Protein AF-A0A914GU61-F1 (afdb_monomer_lite)

Secondary structure (DSSP, 8-state):
------S-----S------TT-----SS--PPS--GGGSEEEEEE-SSEEEE-SEEEEE-SSEEEE-SSEEEE-SSEEEE-SSEEEE-SSEEEE-SSEEEE-SSEEEE-SSEEEE-SSEEEE-SSEEEE-SSEEEE-SSEEEE-SSEEEE-SSEEEE-SSEEEE-SSEEEE-SSEEEE-SSEEEE-SSEEEEESSEEEE-SSEEEEETTPPPEEE-TTS------SS----TTTTS--------

pLDDT: mean 74.06, std 25.4, range [25.2, 98.31]

InterPro domains:
  IPR011049 Serralysin-like metalloprotease, C-terminal [G3DSA:2.150.10.10] (93-228)
  IPR011049 Serralysin-like metalloprotease, C-terminal [SSF101967] (17-122)
  IPR011049 Serralysin-like metalloprotease, C-terminal [SSF101967] (116-210)

Sequence (244 aa):
MDGLLRGWMDCRGDGWIACGDGWIACGDGWIPAGMEDLLRGGWIACGDGWIACGDGWIACGDGWIACGDGWIACGDGWIACGDGWIACGDGWIACGDGWIACGDGWIACGDGWIACGDGWIACGDGWIACGDGWIACGDGWIACGDGWIACGDGWIACGDGWIACGDGWIACGDGWIACGDGWIACGDGWIACGDGWIACGDGWIGANGAAMVEIDSNRRHFIGSSADFLCPLAHFLAFHWRKR

Organism: Globodera rostochiensis (NCBI:txid31243)

Radius of gyration: 25.9 Å; chains: 1; bounding box: 77×28×78 Å

Structure (mmCIF, N/CA/C/O backbone):
data_AF-A0A914GU61-F1
#
_entry.id   AF-A0A914GU61-F1
#
loop_
_atom_site.group_PDB
_atom_site.id
_atom_site.type_symbol
_atom_site.label_atom_id
_atom_site.label_alt_id
_atom_site.label_comp_id
_atom_site.label_asym_id
_atom_site.label_entity_id
_atom_site.label_seq_id
_atom_site.pdbx_PDB_ins_code
_atom_site.Cartn_x
_atom_site.Cartn_y
_atom_site.Cartn_z
_atom_site.occupancy
_atom_site.B_iso_or_equiv
_atom_site.auth_seq_id
_atom_site.auth_comp_id
_atom_site.auth_asym_id
_atom_site.auth_atom_id
_atom_site.pdbx_PDB_model_num
ATOM 1 N N . MET A 1 1 ? 28.058 17.414 -40.943 1.00 34.62 1 MET A N 1
ATOM 2 C CA . MET A 1 1 ? 27.527 16.157 -41.512 1.00 34.62 1 MET A CA 1
ATOM 3 C C . MET A 1 1 ? 26.682 15.580 -40.411 1.00 34.62 1 MET A C 1
ATOM 5 O O . MET A 1 1 ? 27.220 14.950 -39.511 1.00 34.62 1 MET A O 1
ATOM 9 N N . ASP A 1 2 ? 25.400 15.917 -40.429 1.00 34.56 2 ASP A N 1
ATOM 10 C CA . ASP A 1 2 ? 24.511 15.610 -39.317 1.00 34.56 2 ASP A CA 1
ATOM 11 C C . ASP A 1 2 ? 24.069 14.159 -39.462 1.00 34.56 2 ASP A C 1
ATOM 13 O O . ASP A 1 2 ? 23.366 13.794 -40.403 1.00 34.56 2 ASP A O 1
ATOM 17 N N . GLY A 1 3 ? 24.582 13.324 -38.564 1.00 29.03 3 GLY A N 1
ATOM 18 C CA . GLY A 1 3 ? 24.379 11.882 -38.537 1.00 29.03 3 GLY A CA 1
ATOM 19 C C . GLY A 1 3 ? 23.804 11.447 -37.198 1.00 29.03 3 GLY A C 1
ATOM 20 O O . GLY A 1 3 ? 24.376 10.580 -36.547 1.00 29.03 3 GLY A O 1
ATOM 21 N N . LEU A 1 4 ? 22.704 12.077 -36.773 1.00 31.89 4 LEU A N 1
ATOM 22 C CA . LEU A 1 4 ? 21.920 11.623 -35.624 1.00 31.89 4 LEU A CA 1
ATOM 23 C C . LEU A 1 4 ? 21.423 10.197 -35.898 1.00 31.89 4 LEU A C 1
ATOM 25 O O . LEU A 1 4 ? 20.469 9.993 -36.653 1.00 31.89 4 LEU A O 1
ATOM 29 N N . LEU A 1 5 ? 22.088 9.215 -35.286 1.00 32.78 5 LEU A N 1
ATOM 30 C CA . LEU A 1 5 ? 21.678 7.814 -35.278 1.00 32.78 5 LEU A CA 1
ATOM 31 C C . LEU A 1 5 ? 20.395 7.665 -34.453 1.00 32.78 5 LEU A C 1
ATOM 33 O O . LEU A 1 5 ? 20.417 7.285 -33.289 1.00 32.78 5 LEU A O 1
ATOM 37 N N . ARG A 1 6 ? 19.254 7.956 -35.080 1.00 30.73 6 ARG A N 1
ATOM 38 C CA . ARG A 1 6 ? 17.930 7.609 -34.557 1.00 30.73 6 ARG A CA 1
ATOM 39 C C . ARG A 1 6 ? 17.689 6.115 -34.773 1.00 30.73 6 ARG A C 1
ATOM 41 O O . ARG A 1 6 ? 17.111 5.721 -35.784 1.00 30.73 6 ARG A O 1
ATOM 48 N N . GLY A 1 7 ? 18.164 5.290 -33.845 1.00 29.25 7 GLY A N 1
ATOM 49 C CA . GLY A 1 7 ? 17.986 3.841 -33.886 1.00 29.25 7 GLY A CA 1
ATOM 50 C C . GLY A 1 7 ? 18.291 3.177 -32.547 1.00 29.25 7 GLY A C 1
ATOM 51 O O . GLY A 1 7 ? 19.243 3.550 -31.871 1.00 29.25 7 GLY A O 1
ATOM 52 N N . TRP A 1 8 ? 17.475 2.185 -32.193 1.00 32.66 8 TRP A N 1
ATOM 53 C CA . TRP A 1 8 ? 17.674 1.313 -31.035 1.00 32.66 8 TRP A CA 1
ATOM 54 C C . TRP A 1 8 ? 18.987 0.527 -31.177 1.00 32.66 8 TRP A C 1
ATOM 56 O O . TRP A 1 8 ? 19.284 0.029 -32.266 1.00 32.66 8 TRP A O 1
ATOM 66 N N . MET A 1 9 ? 19.757 0.401 -30.094 1.00 40.62 9 MET A N 1
ATOM 67 C CA . MET A 1 9 ? 21.058 -0.279 -30.086 1.00 40.62 9 MET A CA 1
ATOM 68 C C . MET A 1 9 ? 20.984 -1.525 -29.186 1.00 40.62 9 MET A C 1
ATOM 70 O O . MET A 1 9 ? 20.765 -1.405 -27.985 1.00 40.62 9 MET A O 1
ATOM 74 N N . ASP A 1 10 ? 21.109 -2.719 -29.780 1.00 37.28 10 ASP A N 1
ATOM 75 C CA . ASP A 1 10 ? 21.145 -4.014 -29.068 1.00 37.28 10 ASP A CA 1
ATOM 76 C C . ASP A 1 10 ? 22.574 -4.282 -28.553 1.00 37.28 10 ASP A C 1
ATOM 78 O O . ASP A 1 10 ? 23.560 -3.977 -29.230 1.00 37.28 10 ASP A O 1
ATOM 82 N N . CYS A 1 11 ? 22.682 -4.832 -27.348 1.00 42.75 11 CYS A N 1
ATOM 83 C CA . CYS A 1 11 ? 23.888 -4.847 -26.521 1.00 42.75 11 CYS A CA 1
ATOM 84 C C . CYS A 1 11 ? 24.368 -6.300 -26.314 1.00 42.75 11 CYS A C 1
ATOM 86 O O . CYS A 1 11 ? 23.835 -6.980 -25.441 1.00 42.75 11 CYS A O 1
ATOM 88 N N . ARG A 1 12 ? 25.308 -6.806 -27.154 1.00 35.19 12 ARG A N 1
ATOM 89 C CA . ARG A 1 12 ? 25.747 -8.237 -27.162 1.00 35.19 12 ARG A CA 1
ATOM 90 C C . ARG A 1 12 ? 27.269 -8.605 -27.263 1.00 35.19 12 ARG A C 1
ATOM 92 O O . ARG A 1 12 ? 27.603 -9.577 -27.943 1.00 35.19 12 ARG A O 1
ATOM 99 N N . GLY A 1 13 ? 28.192 -7.886 -26.610 1.00 32.69 13 GLY A N 1
ATOM 100 C CA . GLY A 1 13 ? 29.402 -8.453 -25.966 1.00 32.69 13 GLY A CA 1
ATOM 101 C C . GLY A 1 13 ? 30.008 -7.616 -24.796 1.00 32.69 13 GLY A C 1
ATOM 102 O O . GLY A 1 13 ? 30.106 -6.391 -24.907 1.00 32.69 13 GLY A O 1
ATOM 103 N N . ASP A 1 14 ? 30.476 -8.287 -23.728 1.00 30.94 14 ASP A N 1
ATOM 104 C CA . ASP A 1 14 ? 31.239 -7.786 -22.548 1.00 30.94 14 ASP A CA 1
ATOM 105 C C . ASP A 1 14 ? 32.247 -6.618 -22.771 1.00 30.94 14 ASP A C 1
ATOM 107 O O . ASP A 1 14 ? 33.045 -6.615 -23.715 1.00 30.94 14 ASP A O 1
ATOM 111 N N . GLY A 1 15 ? 32.334 -5.677 -21.811 1.00 31.92 15 GLY A N 1
ATOM 112 C CA . GLY A 1 15 ? 33.340 -4.593 -21.768 1.00 31.92 15 GLY A CA 1
ATOM 113 C C . GLY A 1 15 ? 33.164 -3.608 -20.591 1.00 31.92 15 GLY A C 1
ATOM 114 O O . GLY A 1 15 ? 32.356 -3.860 -19.706 1.00 31.92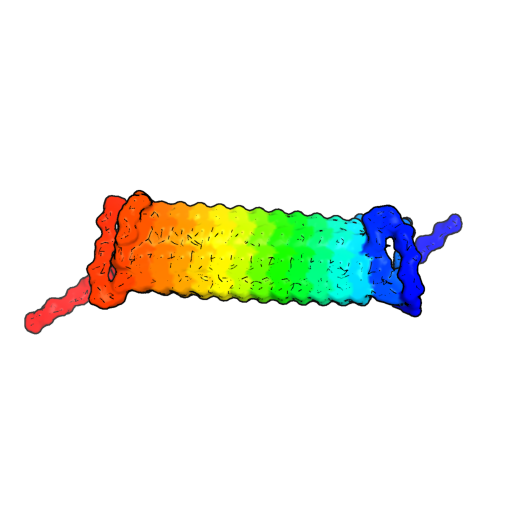 15 GLY A O 1
ATOM 115 N N . TRP A 1 16 ? 33.883 -2.471 -20.587 1.00 32.12 16 TRP A N 1
ATOM 116 C CA . TRP A 1 16 ? 33.677 -1.354 -19.634 1.00 32.12 16 TRP A CA 1
ATOM 117 C C . TRP A 1 16 ? 33.971 0.012 -20.290 1.00 32.12 16 TRP A C 1
ATOM 119 O O . TRP A 1 16 ? 35.050 0.186 -20.860 1.00 32.12 16 TRP A O 1
ATOM 129 N N . ILE A 1 17 ? 33.069 1.001 -20.173 1.00 34.84 17 ILE A N 1
ATOM 130 C CA . ILE A 1 17 ? 33.275 2.391 -20.644 1.00 34.84 17 ILE A CA 1
ATOM 131 C C . ILE A 1 17 ? 32.828 3.404 -19.579 1.00 34.84 17 ILE A C 1
ATOM 133 O O . ILE A 1 17 ? 31.647 3.496 -19.260 1.00 34.84 17 ILE A O 1
ATOM 137 N N . ALA A 1 18 ? 33.777 4.205 -19.083 1.00 29.86 18 ALA A N 1
ATOM 138 C CA . ALA A 1 18 ? 33.519 5.302 -18.151 1.00 29.86 18 ALA A CA 1
ATOM 139 C C . ALA A 1 18 ? 32.907 6.519 -18.857 1.00 29.86 18 ALA A C 1
ATOM 141 O O . ALA A 1 18 ? 33.494 7.040 -19.807 1.00 29.86 18 ALA A O 1
ATOM 142 N N . CYS A 1 19 ? 31.799 7.030 -18.322 1.00 34.62 19 CYS A N 1
ATOM 143 C CA . CYS A 1 19 ? 31.289 8.373 -18.592 1.00 34.62 19 CYS A CA 1
ATOM 144 C C . CYS A 1 19 ? 31.111 9.102 -17.250 1.00 34.62 19 CYS A C 1
ATOM 146 O O . CYS A 1 19 ? 30.609 8.519 -16.291 1.00 34.62 19 CYS A O 1
ATOM 148 N N . GLY A 1 20 ? 31.557 10.356 -17.152 1.00 30.00 20 GLY A N 1
ATOM 149 C CA . GLY A 1 20 ? 31.295 11.174 -15.962 1.00 30.00 20 GLY A CA 1
ATOM 150 C C . GLY A 1 20 ? 29.818 11.596 -15.938 1.00 30.00 20 GLY A C 1
ATOM 151 O O . GLY A 1 20 ? 29.334 12.067 -16.964 1.00 30.00 20 GLY A O 1
ATOM 152 N N . ASP A 1 21 ? 29.042 11.440 -14.865 1.00 32.00 21 ASP A N 1
ATOM 153 C CA . ASP A 1 21 ? 29.327 10.777 -13.580 1.00 32.00 21 ASP A CA 1
ATOM 154 C C . ASP A 1 21 ? 28.339 9.615 -13.356 1.00 32.00 21 ASP A C 1
ATOM 156 O O . ASP A 1 21 ? 27.566 9.598 -12.403 1.00 32.00 21 ASP A O 1
ATOM 160 N N . GLY A 1 22 ? 28.341 8.638 -14.269 1.00 38.75 22 GLY A N 1
ATOM 161 C CA . GLY A 1 22 ? 27.419 7.504 -14.222 1.00 38.75 22 GLY A CA 1
ATOM 162 C C . GLY A 1 22 ? 27.733 6.426 -15.259 1.00 38.75 22 GLY A C 1
ATOM 163 O O . GLY A 1 22 ? 28.159 6.719 -16.377 1.00 38.75 22 GLY A O 1
ATOM 164 N N . TRP A 1 23 ? 27.515 5.166 -14.884 1.00 36.97 23 TRP A N 1
ATOM 165 C CA . TRP A 1 23 ? 27.716 4.006 -15.752 1.00 36.97 23 TRP A CA 1
ATOM 166 C C . TRP A 1 23 ? 26.363 3.412 -16.135 1.00 36.97 23 TRP A C 1
ATOM 168 O O . TRP A 1 23 ? 25.473 3.310 -15.295 1.00 36.97 23 TRP A O 1
ATOM 178 N N . ILE A 1 24 ? 26.238 2.987 -17.391 1.00 42.19 24 ILE A N 1
ATOM 179 C CA . ILE A 1 24 ? 25.123 2.170 -17.865 1.00 42.19 24 ILE A CA 1
ATOM 180 C C . ILE A 1 24 ? 25.703 0.799 -18.225 1.00 42.19 24 ILE A C 1
ATOM 182 O O . ILE A 1 24 ? 26.460 0.682 -19.188 1.00 42.19 24 ILE A O 1
ATOM 186 N N . ALA A 1 25 ? 25.384 -0.221 -17.433 1.00 36.53 25 ALA A N 1
ATOM 187 C CA . ALA A 1 25 ? 25.685 -1.616 -17.714 1.00 36.53 25 ALA A CA 1
ATOM 188 C C . ALA A 1 25 ? 24.411 -2.291 -18.238 1.00 36.53 25 ALA A C 1
ATOM 190 O O . ALA A 1 25 ? 23.494 -2.565 -17.470 1.00 36.53 25 ALA A O 1
ATOM 191 N N . CYS A 1 26 ? 24.361 -2.542 -19.549 1.00 36.47 26 CYS A N 1
ATOM 192 C CA . CYS A 1 26 ? 23.241 -3.196 -20.228 1.00 36.47 26 CYS A CA 1
ATOM 193 C C . CYS A 1 26 ? 23.616 -4.630 -20.616 1.00 36.47 26 CYS A C 1
ATOM 195 O O . CYS A 1 26 ? 23.733 -4.929 -21.806 1.00 36.47 26 CYS A O 1
ATOM 197 N N . GLY A 1 27 ? 23.852 -5.498 -19.625 1.00 42.88 27 GLY A N 1
ATOM 198 C CA . GLY A 1 27 ? 24.432 -6.820 -19.859 1.00 42.88 27 GLY A CA 1
ATOM 199 C C . GLY A 1 27 ? 25.669 -6.727 -20.757 1.00 42.88 27 GLY A C 1
ATOM 200 O O . GLY A 1 27 ? 26.549 -5.891 -20.561 1.00 42.88 27 GLY A O 1
ATOM 201 N N . ASP A 1 28 ? 25.690 -7.534 -21.801 1.00 29.27 28 ASP A N 1
ATOM 202 C CA . ASP A 1 28 ? 26.702 -7.522 -22.844 1.00 29.27 28 ASP A CA 1
ATOM 203 C C . ASP A 1 28 ? 26.754 -6.208 -23.699 1.00 29.27 28 ASP A C 1
ATOM 205 O O . ASP A 1 28 ? 26.967 -6.296 -24.901 1.00 29.27 28 ASP A O 1
ATOM 209 N N . GLY A 1 29 ? 26.583 -4.957 -23.233 1.00 34.66 29 GLY A N 1
ATOM 210 C CA . GLY A 1 29 ? 26.888 -3.842 -24.164 1.00 34.66 29 GLY A CA 1
ATOM 211 C C . GLY A 1 29 ? 26.562 -2.380 -23.875 1.00 34.66 29 GLY A C 1
ATOM 212 O O . GLY A 1 29 ? 26.383 -1.944 -22.742 1.00 34.66 29 GLY A O 1
ATOM 213 N N . TRP A 1 30 ? 26.585 -1.614 -24.982 1.00 40.91 30 TRP A N 1
ATOM 214 C CA . TRP A 1 30 ? 26.913 -0.184 -25.005 1.00 40.91 30 TRP A CA 1
ATOM 215 C C . TRP A 1 30 ? 25.913 0.651 -25.808 1.00 40.91 30 TRP A C 1
ATOM 217 O O . TRP A 1 30 ? 25.878 0.584 -27.038 1.00 40.91 30 TRP A O 1
ATOM 227 N N . ILE A 1 31 ? 25.198 1.538 -25.116 1.00 43.88 31 ILE A N 1
ATOM 228 C CA . ILE A 1 31 ? 24.573 2.723 -25.712 1.00 43.88 31 ILE A CA 1
ATOM 229 C C . ILE A 1 31 ? 25.532 3.907 -25.480 1.00 43.88 31 ILE A C 1
ATOM 231 O O . ILE A 1 31 ? 25.997 4.092 -24.354 1.00 43.88 31 ILE A O 1
ATOM 235 N N . PRO A 1 32 ? 25.882 4.711 -26.502 1.00 35.47 32 PRO A N 1
ATOM 236 C CA . PRO A 1 32 ? 26.819 5.818 -26.332 1.00 35.47 32 PRO A CA 1
ATOM 237 C C . PRO A 1 32 ? 26.202 6.984 -25.547 1.00 35.47 32 PRO A C 1
ATOM 239 O O . PRO A 1 32 ? 25.167 7.530 -25.933 1.00 35.47 32 PRO A O 1
ATOM 242 N N . ALA A 1 33 ? 26.891 7.432 -24.495 1.00 34.72 33 ALA A N 1
ATOM 243 C CA . ALA A 1 33 ? 26.588 8.698 -23.833 1.00 34.72 33 ALA A CA 1
ATOM 244 C C . ALA A 1 33 ? 26.847 9.890 -24.776 1.00 34.72 33 ALA A C 1
ATOM 246 O O . ALA A 1 33 ? 27.799 9.880 -25.561 1.00 34.72 33 ALA A O 1
ATOM 247 N N . GLY A 1 34 ? 26.016 10.934 -24.677 1.00 33.50 34 GLY A N 1
ATOM 248 C CA . GLY A 1 34 ? 26.150 12.165 -25.471 1.00 33.50 34 GLY A CA 1
ATOM 249 C C . GLY A 1 34 ? 24.970 12.504 -26.389 1.00 33.50 34 GLY A C 1
ATOM 250 O O . GLY A 1 34 ? 25.063 13.464 -27.148 1.00 33.50 34 GLY A O 1
ATOM 251 N N . MET A 1 35 ? 23.857 11.765 -26.327 1.00 42.44 35 MET A N 1
ATOM 252 C CA . MET A 1 35 ? 22.582 12.243 -26.874 1.00 42.44 35 MET A CA 1
ATOM 253 C C . MET A 1 35 ? 21.839 13.043 -25.801 1.00 42.44 35 MET A C 1
ATOM 255 O O . MET A 1 35 ? 21.324 12.469 -24.846 1.00 42.44 35 MET A O 1
ATOM 259 N N . GLU A 1 36 ? 21.758 14.364 -25.982 1.00 36.84 36 GLU A N 1
ATOM 260 C CA . GLU A 1 36 ? 20.979 15.269 -25.116 1.00 36.84 36 GLU A CA 1
ATOM 261 C C . GLU A 1 36 ? 19.490 14.860 -25.041 1.00 36.84 36 GLU A C 1
ATOM 263 O O . GLU A 1 36 ? 18.833 15.094 -24.029 1.00 36.84 36 GLU A O 1
ATOM 268 N N . ASP A 1 37 ? 18.993 14.152 -26.065 1.00 37.31 37 ASP A N 1
ATOM 269 C CA . ASP A 1 37 ? 17.651 13.556 -26.135 1.00 37.31 37 ASP A CA 1
ATOM 270 C C . ASP A 1 37 ? 17.405 12.415 -25.115 1.00 37.31 37 ASP A C 1
ATOM 272 O O . ASP A 1 37 ? 16.250 12.094 -24.844 1.00 37.31 37 ASP A O 1
ATOM 276 N N . LEU A 1 38 ? 18.444 11.789 -24.534 1.00 41.38 38 LEU A N 1
ATOM 277 C CA . LEU A 1 38 ? 18.278 10.738 -23.509 1.00 41.38 38 LEU A CA 1
ATOM 278 C C . LEU A 1 38 ? 18.202 11.298 -22.076 1.00 41.38 38 LEU A C 1
ATOM 280 O O . LEU A 1 38 ? 17.878 10.565 -21.148 1.00 41.38 38 LEU A O 1
ATOM 284 N N . LEU A 1 39 ? 18.512 12.585 -21.889 1.00 41.12 39 LEU A N 1
ATOM 285 C CA . LEU A 1 39 ? 18.530 13.248 -20.579 1.00 41.12 39 LEU A CA 1
ATOM 286 C C . LEU A 1 39 ? 17.168 13.845 -20.184 1.00 41.12 39 LEU A C 1
ATOM 288 O O . LEU A 1 39 ? 17.069 14.446 -19.117 1.00 41.12 39 LEU A O 1
ATOM 292 N N . ARG A 1 40 ? 16.142 13.722 -21.041 1.00 42.62 40 ARG A N 1
ATOM 293 C CA . ARG A 1 40 ? 14.780 14.238 -20.816 1.00 42.62 40 ARG A CA 1
ATOM 294 C C . ARG A 1 40 ? 13.703 13.348 -21.445 1.00 42.62 40 ARG A C 1
ATOM 296 O O . ARG A 1 40 ? 13.295 13.570 -22.583 1.00 42.62 40 ARG A O 1
ATOM 303 N N . GLY A 1 41 ? 13.194 12.382 -20.684 1.00 47.31 41 GLY A N 1
ATOM 304 C CA . GLY A 1 41 ? 12.006 11.597 -21.039 1.00 47.31 41 GLY A CA 1
ATOM 305 C C . GLY A 1 41 ? 12.243 10.486 -22.069 1.00 47.31 41 GLY A C 1
ATOM 306 O O . GLY A 1 41 ? 11.311 10.103 -22.778 1.00 47.31 41 GLY A O 1
ATOM 307 N N . GLY A 1 42 ? 13.478 9.985 -22.181 1.00 55.41 42 GLY A N 1
ATOM 308 C CA . GLY A 1 42 ? 13.824 8.861 -23.058 1.00 55.41 42 GLY A CA 1
ATOM 309 C C . GLY A 1 42 ? 13.321 7.509 -22.533 1.00 55.41 42 GLY A C 1
ATOM 310 O O . GLY A 1 42 ? 12.957 7.393 -21.367 1.00 55.41 42 GLY A O 1
ATOM 311 N N . TRP A 1 43 ? 13.326 6.479 -23.387 1.00 52.25 43 TRP A N 1
ATOM 312 C CA . TRP A 1 43 ? 13.069 5.087 -22.987 1.00 52.25 43 TRP A CA 1
ATOM 313 C C . TRP A 1 43 ? 14.388 4.311 -22.941 1.00 52.25 43 TRP A C 1
ATOM 315 O O . TRP A 1 43 ? 15.097 4.236 -23.946 1.00 52.25 43 TRP A O 1
ATOM 325 N N . ILE A 1 44 ? 14.694 3.717 -21.792 1.00 65.19 44 ILE A N 1
ATOM 326 C CA . ILE A 1 44 ? 15.850 2.859 -21.536 1.00 65.19 44 ILE A CA 1
ATOM 327 C C . ILE A 1 44 ? 15.320 1.447 -21.302 1.00 65.19 44 ILE A C 1
ATOM 329 O O . ILE A 1 44 ? 14.476 1.239 -20.435 1.00 65.19 44 ILE A O 1
ATOM 333 N N . ALA A 1 45 ? 15.807 0.481 -22.079 1.00 62.38 45 ALA A N 1
ATOM 334 C CA . ALA A 1 45 ? 15.489 -0.930 -21.904 1.00 62.38 45 ALA A CA 1
ATOM 335 C C . ALA A 1 45 ? 16.785 -1.745 -21.844 1.00 62.38 45 ALA A C 1
ATOM 337 O O . ALA A 1 45 ? 17.600 -1.655 -22.766 1.00 62.38 45 ALA A O 1
ATOM 338 N N . CYS A 1 46 ? 16.983 -2.533 -20.789 1.00 60.88 46 CYS A N 1
ATOM 339 C CA . CYS A 1 46 ? 18.162 -3.385 -20.632 1.00 60.88 46 CYS A CA 1
ATOM 340 C C . CYS A 1 46 ? 17.842 -4.710 -19.921 1.00 60.88 46 CYS A C 1
ATOM 342 O O . CYS A 1 46 ? 16.703 -4.962 -19.537 1.00 60.88 46 CYS A O 1
ATOM 344 N N . GLY A 1 47 ? 18.843 -5.587 -19.804 1.00 62.62 47 GLY A N 1
ATOM 345 C CA . GLY A 1 47 ? 18.780 -6.741 -18.905 1.00 62.62 47 GLY A CA 1
ATOM 346 C C . GLY A 1 47 ? 19.116 -6.320 -17.476 1.00 62.62 47 GLY A C 1
ATOM 347 O O . GLY A 1 47 ? 18.738 -5.228 -17.048 1.00 62.62 47 GLY A O 1
ATOM 348 N N . ASP A 1 48 ? 19.872 -7.158 -16.780 1.00 71.50 48 ASP A N 1
ATOM 349 C CA . ASP A 1 48 ? 20.370 -6.856 -15.438 1.00 71.50 48 ASP A CA 1
ATOM 350 C C . ASP A 1 48 ? 21.547 -5.865 -15.498 1.00 71.50 48 ASP A C 1
ATOM 352 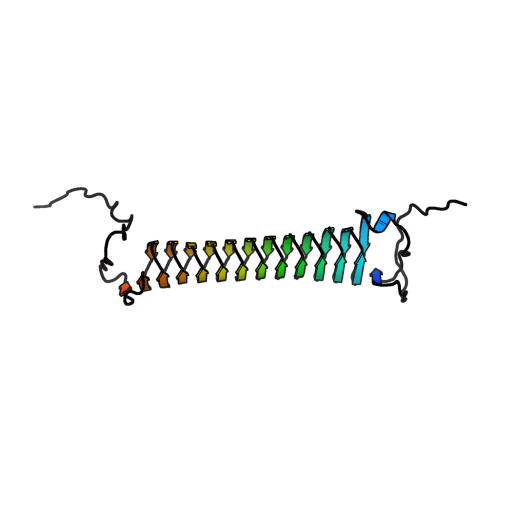O O . ASP A 1 48 ? 22.334 -5.881 -16.457 1.00 71.50 48 ASP A O 1
ATOM 356 N N . GLY A 1 49 ? 21.713 -5.023 -14.471 1.00 66.94 49 GLY A N 1
ATOM 357 C CA . GLY A 1 49 ? 22.888 -4.153 -14.376 1.00 66.94 49 GLY A CA 1
ATOM 358 C C . GLY A 1 49 ? 22.750 -2.882 -13.540 1.00 66.94 49 GLY A C 1
ATOM 359 O O . GLY A 1 49 ? 22.083 -2.839 -12.513 1.00 66.94 49 GLY A O 1
ATOM 360 N N . TRP A 1 50 ? 23.473 -1.847 -13.966 1.00 66.50 50 TRP A N 1
ATOM 361 C CA . TRP A 1 50 ? 23.535 -0.532 -13.323 1.00 66.50 50 TRP A CA 1
ATOM 362 C C . TRP A 1 50 ? 23.068 0.505 -14.339 1.00 66.50 50 TRP A C 1
ATOM 364 O O . TRP A 1 50 ? 23.555 0.501 -15.467 1.00 66.50 50 TRP A O 1
ATOM 374 N N . ILE A 1 51 ? 22.146 1.385 -13.969 1.00 71.69 51 ILE A N 1
ATOM 375 C CA . ILE A 1 51 ? 21.548 2.377 -14.862 1.00 71.69 51 ILE A CA 1
ATOM 376 C C . ILE A 1 51 ? 21.706 3.741 -14.208 1.00 71.69 51 ILE A C 1
ATOM 378 O O . ILE A 1 51 ? 21.130 3.986 -13.156 1.00 71.69 51 ILE A O 1
ATOM 382 N N . ALA A 1 52 ? 22.467 4.631 -14.839 1.00 71.75 52 ALA A N 1
ATOM 383 C CA . ALA A 1 52 ? 22.543 6.037 -14.463 1.00 71.75 52 ALA A CA 1
ATOM 384 C C . ALA A 1 52 ? 21.991 6.903 -15.604 1.00 71.75 52 ALA A C 1
ATOM 386 O O . ALA A 1 52 ? 22.534 6.873 -16.713 1.00 71.75 52 ALA A O 1
ATOM 387 N N . CYS A 1 53 ? 20.927 7.671 -15.362 1.00 67.81 53 CYS A N 1
ATOM 388 C CA . CYS A 1 53 ? 20.334 8.558 -16.369 1.00 67.81 53 CYS A CA 1
ATOM 389 C C . CYS A 1 53 ? 19.768 9.860 -15.775 1.00 67.81 53 CYS A C 1
ATOM 391 O O . CYS A 1 53 ? 19.818 10.085 -14.571 1.00 67.81 53 CYS A O 1
ATOM 393 N N . GLY A 1 54 ? 19.266 10.743 -16.645 1.00 70.25 54 GLY A N 1
ATOM 394 C CA . GLY A 1 54 ? 18.432 11.881 -16.243 1.00 70.25 54 GLY A CA 1
ATOM 395 C C . GLY A 1 54 ? 16.986 11.431 -16.042 1.00 70.25 54 GLY A C 1
ATOM 396 O O . GLY A 1 54 ? 16.748 10.371 -15.463 1.00 70.25 54 GLY A O 1
ATOM 397 N N . ASP A 1 55 ? 16.039 12.194 -16.579 1.00 77.62 55 ASP A N 1
ATOM 398 C CA . ASP A 1 55 ? 14.614 11.858 -16.490 1.00 77.62 55 ASP A CA 1
ATOM 399 C C . ASP A 1 55 ? 14.221 10.841 -17.575 1.00 77.62 55 ASP A C 1
ATOM 401 O O . ASP A 1 55 ? 14.642 10.984 -18.732 1.00 77.62 55 ASP A O 1
ATOM 405 N N . GLY A 1 56 ? 13.377 9.846 -17.277 1.00 72.31 56 GLY A N 1
ATOM 406 C CA . GLY A 1 56 ? 13.025 8.838 -18.286 1.00 72.31 56 GLY A CA 1
ATOM 407 C C . GLY A 1 56 ? 12.112 7.684 -17.872 1.00 72.31 56 GLY A C 1
ATOM 408 O O . GLY A 1 56 ? 11.640 7.577 -16.746 1.00 72.31 56 GLY A O 1
ATOM 409 N N . TRP A 1 57 ? 11.869 6.802 -18.839 1.00 75.31 57 TRP A N 1
ATOM 410 C CA . TRP A 1 57 ? 11.194 5.518 -18.674 1.00 75.31 57 TRP A CA 1
ATOM 411 C C . TRP A 1 57 ? 12.255 4.419 -18.699 1.00 75.31 57 TRP A C 1
ATOM 413 O O . TRP A 1 57 ? 12.973 4.288 -19.690 1.00 75.31 57 TRP A O 1
ATOM 423 N N . ILE A 1 58 ? 12.366 3.638 -17.633 1.00 77.94 58 ILE A N 1
ATOM 424 C CA . ILE A 1 58 ? 13.392 2.619 -17.427 1.00 77.94 58 ILE A CA 1
ATOM 425 C C . ILE A 1 58 ? 12.695 1.266 -17.313 1.00 77.94 58 ILE A C 1
ATOM 427 O O . ILE A 1 58 ? 11.814 1.093 -16.478 1.00 77.94 58 ILE A O 1
ATOM 431 N N . ALA A 1 59 ? 13.086 0.311 -18.151 1.00 78.31 59 ALA A N 1
ATOM 432 C CA . ALA A 1 59 ? 12.642 -1.075 -18.092 1.00 78.31 59 ALA A CA 1
ATOM 433 C C . ALA A 1 59 ? 13.868 -1.997 -18.031 1.00 78.31 59 ALA A C 1
ATOM 435 O O . ALA A 1 59 ? 14.633 -2.061 -18.995 1.00 78.31 59 ALA A O 1
ATOM 436 N N . CYS A 1 60 ? 14.083 -2.709 -16.929 1.00 72.44 60 CYS A N 1
ATOM 437 C CA . CYS A 1 60 ? 15.239 -3.596 -16.787 1.00 72.44 60 CYS A CA 1
ATOM 438 C C . CYS A 1 60 ? 14.901 -4.944 -16.145 1.00 72.44 60 CYS A C 1
ATOM 440 O O . CYS A 1 60 ? 13.765 -5.189 -15.741 1.00 72.44 60 CYS A O 1
ATOM 442 N N . GLY A 1 61 ? 15.898 -5.828 -16.098 1.00 73.81 61 GLY A N 1
ATOM 443 C CA . GLY A 1 61 ? 15.894 -6.975 -15.193 1.00 73.81 61 GLY A CA 1
ATOM 444 C C . GLY A 1 61 ? 16.254 -6.521 -13.780 1.00 73.81 61 GLY A C 1
ATOM 445 O O . GLY A 1 61 ? 15.740 -5.501 -13.311 1.00 73.81 61 GLY A O 1
ATOM 446 N N . ASP A 1 62 ? 17.166 -7.235 -13.132 1.00 82.50 62 ASP A N 1
ATOM 447 C CA . ASP A 1 62 ? 17.590 -6.920 -11.767 1.00 82.50 62 ASP A CA 1
ATOM 448 C C . ASP A 1 62 ? 18.703 -5.857 -11.769 1.00 82.50 62 ASP A C 1
ATOM 450 O O . ASP A 1 62 ? 19.625 -5.910 -12.592 1.00 82.50 62 ASP A O 1
ATOM 454 N N . GLY A 1 63 ? 18.684 -4.870 -10.867 1.00 76.31 63 GLY A N 1
ATOM 455 C CA . GLY A 1 63 ? 19.702 -3.822 -10.969 1.00 76.31 63 GLY A CA 1
ATOM 456 C C . GLY A 1 63 ? 19.726 -2.673 -9.974 1.00 76.31 63 GLY A C 1
ATOM 457 O O . GLY A 1 63 ? 18.927 -2.555 -9.054 1.00 76.31 63 GLY A O 1
ATOM 458 N N . TRP A 1 64 ? 20.706 -1.800 -10.191 1.00 80.38 64 TRP A N 1
ATOM 459 C CA . TRP A 1 64 ? 20.900 -0.550 -9.462 1.00 80.38 64 TRP A CA 1
ATOM 460 C C . TRP A 1 64 ? 20.555 0.615 -10.382 1.00 80.38 64 TRP A C 1
ATOM 462 O O . TRP A 1 64 ? 21.197 0.797 -11.415 1.00 80.38 64 TRP A O 1
ATOM 472 N N . ILE A 1 65 ? 19.554 1.404 -10.022 1.00 83.88 65 ILE A N 1
ATOM 473 C CA . ILE A 1 65 ? 18.968 2.442 -10.866 1.00 83.88 65 ILE A CA 1
ATOM 474 C C . ILE A 1 65 ? 19.150 3.781 -10.160 1.00 83.88 65 ILE A C 1
ATOM 476 O O . ILE A 1 65 ? 18.684 3.959 -9.043 1.00 83.88 65 ILE A O 1
ATOM 480 N N . ALA A 1 66 ? 19.833 4.717 -10.809 1.00 84.81 66 ALA A N 1
ATOM 481 C CA . ALA A 1 66 ? 20.001 6.093 -10.372 1.00 84.81 66 ALA A CA 1
ATOM 482 C C . ALA A 1 66 ? 19.483 7.024 -11.476 1.00 84.81 66 ALA A C 1
ATOM 484 O O . ALA A 1 66 ? 20.064 7.080 -12.563 1.00 84.81 66 ALA A O 1
ATOM 485 N N . CYS A 1 67 ? 18.396 7.748 -11.228 1.00 80.12 67 CYS A N 1
ATOM 486 C CA . CYS A 1 67 ? 17.818 8.658 -12.219 1.00 80.12 67 CYS A CA 1
ATOM 487 C C . CYS A 1 67 ? 17.384 10.004 -11.627 1.00 80.12 67 CYS A C 1
ATOM 489 O O . CYS A 1 67 ? 17.437 10.217 -10.416 1.00 80.12 67 CYS A O 1
ATOM 491 N N . GLY A 1 68 ? 16.984 10.925 -12.509 1.00 81.00 68 GLY A N 1
ATOM 492 C CA . GLY A 1 68 ? 16.169 12.082 -12.140 1.00 81.00 68 GLY A CA 1
ATOM 493 C C . GLY A 1 68 ? 14.733 11.629 -11.886 1.00 81.00 68 GLY A C 1
ATOM 494 O O . GLY A 1 68 ? 14.514 10.678 -11.133 1.00 81.00 68 GLY A O 1
ATOM 495 N N . ASP A 1 69 ? 13.772 12.244 -12.565 1.00 87.00 69 ASP A N 1
ATOM 496 C CA . ASP A 1 69 ? 12.362 11.858 -12.436 1.00 87.00 69 ASP A CA 1
ATOM 497 C C . ASP A 1 69 ? 12.009 10.747 -13.440 1.00 87.00 69 ASP A C 1
ATOM 499 O O . ASP A 1 69 ? 12.429 10.788 -14.603 1.00 87.00 69 ASP A O 1
ATOM 503 N N . GLY A 1 70 ? 11.226 9.736 -13.054 1.00 82.12 70 GLY A N 1
ATOM 504 C CA . GLY A 1 70 ? 11.031 8.609 -13.966 1.00 82.12 70 GLY A CA 1
ATOM 505 C C . GLY A 1 70 ? 9.938 7.594 -13.680 1.00 82.12 70 GLY A C 1
ATOM 506 O O . GLY A 1 70 ? 9.312 7.551 -12.628 1.00 82.12 70 GLY A O 1
ATOM 507 N N . TRP A 1 71 ? 9.730 6.749 -14.686 1.00 88.19 71 TRP A N 1
ATOM 508 C CA . TRP A 1 71 ? 8.875 5.567 -14.637 1.00 88.19 71 TRP A CA 1
ATOM 509 C C . TRP A 1 71 ? 9.770 4.341 -14.724 1.00 88.19 71 TRP A C 1
ATOM 511 O O . TRP A 1 71 ? 10.416 4.129 -15.746 1.00 88.19 71 TRP A O 1
ATOM 521 N N . ILE A 1 72 ? 9.834 3.555 -13.661 1.00 90.62 72 ILE A N 1
ATOM 522 C CA . ILE A 1 72 ? 10.823 2.505 -13.453 1.00 90.62 72 ILE A CA 1
ATOM 523 C C . ILE A 1 72 ? 10.083 1.177 -13.336 1.00 90.62 72 ILE A C 1
ATOM 525 O O . ILE A 1 72 ? 9.239 1.014 -12.463 1.00 90.62 72 ILE A O 1
ATOM 529 N N . ALA A 1 73 ? 10.393 0.237 -14.220 1.00 91.25 73 ALA A N 1
ATOM 530 C CA . ALA A 1 73 ? 9.913 -1.134 -14.186 1.00 91.25 73 ALA A CA 1
ATOM 531 C C . ALA A 1 73 ? 11.123 -2.076 -14.155 1.00 91.25 73 ALA A C 1
ATOM 533 O O . ALA A 1 73 ? 11.857 -2.155 -15.139 1.00 91.25 73 ALA A O 1
ATOM 534 N N . CYS A 1 74 ? 11.352 -2.780 -13.052 1.00 86.69 74 CYS A N 1
ATOM 535 C CA . CYS A 1 74 ? 12.475 -3.712 -12.929 1.00 86.69 74 CYS A CA 1
ATOM 536 C C . CYS A 1 74 ? 12.056 -5.069 -12.355 1.00 86.69 74 CYS A C 1
ATOM 538 O O . CYS A 1 74 ? 10.907 -5.260 -11.950 1.00 86.69 74 CYS A O 1
ATOM 540 N N . GLY A 1 75 ? 12.997 -6.014 -12.346 1.00 89.75 75 GLY A N 1
ATOM 541 C CA . GLY A 1 75 ? 12.959 -7.151 -11.430 1.00 89.75 75 GLY A CA 1
ATOM 542 C C . GLY A 1 75 ? 13.293 -6.673 -10.017 1.00 89.75 75 GLY A C 1
ATOM 543 O O . GLY A 1 75 ? 12.705 -5.698 -9.541 1.00 89.75 75 GLY A O 1
ATOM 544 N N . ASP A 1 76 ? 14.262 -7.300 -9.369 1.00 92.75 76 ASP A N 1
ATOM 545 C CA . ASP A 1 76 ? 14.713 -6.887 -8.039 1.00 92.75 76 ASP A CA 1
ATOM 546 C C . ASP A 1 76 ? 15.731 -5.740 -8.151 1.00 92.75 76 ASP A C 1
ATOM 548 O O . ASP A 1 76 ? 16.586 -5.736 -9.044 1.00 92.75 76 ASP A O 1
ATOM 552 N N . GLY A 1 77 ? 15.693 -4.738 -7.268 1.00 88.81 77 GLY A N 1
ATOM 553 C CA . GLY A 1 77 ? 16.572 -3.587 -7.467 1.00 88.81 77 GLY A CA 1
ATOM 554 C C . GLY A 1 77 ? 16.791 -2.604 -6.327 1.00 88.81 77 GLY A C 1
ATOM 555 O O . GLY A 1 77 ? 16.068 -2.539 -5.339 1.00 88.81 77 GLY A O 1
ATOM 556 N N . TRP A 1 78 ? 17.838 -1.804 -6.510 1.00 93.50 78 TRP A N 1
ATOM 557 C CA . TRP A 1 78 ? 18.206 -0.668 -5.670 1.00 93.50 78 TRP A CA 1
ATOM 558 C C . TRP A 1 78 ? 17.977 0.607 -6.470 1.00 93.50 78 TRP A C 1
ATOM 560 O O . TRP A 1 78 ? 18.689 0.869 -7.436 1.00 93.50 78 TRP A O 1
ATOM 570 N N . ILE A 1 79 ? 16.966 1.379 -6.101 1.00 94.38 79 ILE A N 1
ATOM 571 C CA . ILE A 1 79 ? 16.399 2.449 -6.914 1.00 94.38 79 ILE A CA 1
ATOM 572 C C . ILE A 1 79 ? 16.572 3.767 -6.169 1.00 94.38 79 ILE A C 1
ATOM 574 O O . ILE A 1 79 ? 16.070 3.927 -5.063 1.00 94.38 79 ILE A O 1
ATOM 578 N N . ALA A 1 80 ? 17.281 4.709 -6.777 1.00 94.56 80 ALA A N 1
ATOM 579 C CA . ALA A 1 80 ? 17.450 6.074 -6.312 1.00 94.56 80 ALA A CA 1
ATOM 580 C C . ALA A 1 80 ? 16.947 7.032 -7.400 1.00 94.56 80 ALA A C 1
ATOM 582 O O . ALA A 1 80 ? 17.525 7.087 -8.487 1.00 94.56 80 ALA A O 1
ATOM 583 N N . CYS A 1 81 ? 15.889 7.791 -7.133 1.00 90.94 81 CYS A N 1
ATOM 584 C CA . CYS A 1 81 ? 15.358 8.765 -8.088 1.00 90.94 81 CYS A CA 1
ATOM 585 C C . CYS A 1 81 ? 15.009 10.109 -7.437 1.00 90.94 81 CYS A C 1
ATOM 587 O O . CYS A 1 81 ? 15.042 10.255 -6.213 1.00 90.94 81 CYS A O 1
ATOM 589 N N . GLY A 1 82 ? 14.687 11.094 -8.277 1.00 92.00 82 GLY A N 1
ATOM 590 C CA . GLY A 1 82 ? 13.817 12.206 -7.901 1.00 92.00 82 GLY A CA 1
ATOM 591 C C . GLY A 1 82 ? 12.392 11.680 -7.738 1.00 92.00 82 GLY A C 1
ATOM 592 O O . GLY A 1 82 ? 12.165 10.757 -6.954 1.00 92.00 82 GLY A O 1
ATOM 593 N N . ASP A 1 83 ? 11.448 12.198 -8.512 1.00 94.56 83 ASP A N 1
ATOM 594 C CA . ASP A 1 83 ? 10.054 11.760 -8.426 1.00 94.56 83 ASP A CA 1
ATOM 595 C C . ASP A 1 83 ? 9.801 10.519 -9.303 1.00 94.56 83 ASP A C 1
ATOM 597 O O . ASP A 1 83 ? 10.235 10.442 -10.457 1.00 94.56 83 ASP A O 1
ATOM 601 N N . GLY A 1 84 ? 9.117 9.510 -8.758 1.00 92.19 84 GLY A N 1
ATOM 602 C CA . GLY A 1 84 ? 9.120 8.149 -9.299 1.00 92.19 84 GLY A CA 1
ATOM 603 C C . GLY A 1 84 ? 7.744 7.497 -9.442 1.00 92.19 84 GLY A C 1
ATOM 604 O O . GLY A 1 84 ? 6.918 7.536 -8.537 1.00 92.19 84 GLY A O 1
ATOM 605 N N . TRP A 1 85 ? 7.528 6.795 -10.553 1.00 96.62 85 TRP A N 1
ATOM 606 C CA . TRP A 1 85 ? 6.533 5.723 -10.668 1.00 96.62 85 TRP A CA 1
ATOM 607 C C . TRP A 1 85 ? 7.282 4.402 -10.777 1.00 96.62 85 TRP A C 1
ATOM 609 O O . TRP A 1 85 ? 7.866 4.111 -11.816 1.00 96.62 85 TRP A O 1
ATOM 619 N N . ILE A 1 86 ? 7.310 3.626 -9.704 1.00 97.00 86 ILE A N 1
ATOM 620 C CA . ILE A 1 86 ? 8.234 2.514 -9.502 1.00 97.00 86 ILE A CA 1
ATOM 621 C C . ILE A 1 86 ? 7.437 1.217 -9.389 1.00 97.00 86 ILE A C 1
ATOM 623 O O . ILE A 1 86 ? 6.562 1.094 -8.539 1.00 97.00 86 ILE A O 1
ATOM 627 N N . ALA A 1 87 ? 7.748 0.252 -10.246 1.00 97.06 87 ALA A N 1
ATOM 628 C CA . ALA A 1 87 ? 7.225 -1.103 -10.222 1.00 97.06 87 ALA A CA 1
ATOM 629 C C . ALA A 1 87 ? 8.403 -2.087 -10.215 1.00 97.06 87 ALA A C 1
ATOM 631 O O . ALA A 1 87 ? 9.142 -2.164 -11.196 1.00 97.06 87 ALA A O 1
ATOM 632 N N . CYS A 1 88 ? 8.591 -2.837 -9.135 1.00 95.19 88 CYS A N 1
ATOM 633 C CA . CYS A 1 88 ? 9.676 -3.815 -9.025 1.00 95.19 88 CYS A CA 1
ATOM 634 C C . CYS A 1 88 ? 9.197 -5.162 -8.469 1.00 95.19 88 CYS A C 1
ATOM 636 O O . CYS A 1 88 ? 8.054 -5.301 -8.026 1.00 95.19 88 CYS A O 1
ATOM 638 N N . GLY A 1 89 ? 10.086 -6.155 -8.508 1.00 95.75 89 GLY A N 1
ATOM 639 C CA . GLY A 1 89 ? 10.084 -7.264 -7.557 1.00 95.75 89 GLY A CA 1
ATOM 640 C C . GLY A 1 89 ? 10.480 -6.734 -6.181 1.00 95.75 89 GLY A C 1
ATOM 641 O O . GLY A 1 89 ? 9.838 -5.814 -5.670 1.00 95.75 89 GLY A O 1
ATOM 642 N N . ASP A 1 90 ? 11.557 -7.244 -5.604 1.00 96.38 90 ASP A N 1
ATOM 643 C CA . ASP A 1 90 ? 12.025 -6.788 -4.295 1.00 96.38 90 ASP A CA 1
ATOM 644 C C . ASP A 1 90 ? 12.901 -5.527 -4.423 1.00 96.38 90 ASP A C 1
ATOM 646 O O . ASP A 1 90 ? 13.763 -5.423 -5.300 1.00 96.38 90 ASP A O 1
ATOM 650 N N . GLY A 1 91 ? 12.670 -4.528 -3.568 1.00 94.19 91 GLY A N 1
ATOM 651 C CA . GLY A 1 91 ? 13.151 -3.159 -3.772 1.00 94.19 91 GLY A CA 1
ATOM 652 C C . GLY A 1 91 ? 13.855 -2.530 -2.569 1.00 94.19 91 GLY A C 1
ATOM 653 O O . GLY A 1 91 ? 13.345 -2.544 -1.455 1.00 94.19 91 GLY A O 1
ATOM 654 N N . TRP A 1 92 ? 14.987 -1.869 -2.807 1.00 97.75 92 TRP A N 1
ATOM 655 C CA . TRP A 1 92 ? 15.544 -0.840 -1.921 1.00 97.75 92 TRP A CA 1
ATOM 656 C C . TRP A 1 92 ? 15.379 0.511 -2.606 1.00 97.75 92 TRP A C 1
ATOM 658 O O . TRP A 1 92 ? 16.121 0.831 -3.529 1.00 97.75 92 TRP A O 1
ATOM 668 N N . ILE A 1 93 ? 14.379 1.280 -2.197 1.00 97.75 93 ILE A N 1
ATOM 669 C CA . ILE A 1 93 ? 13.849 2.418 -2.944 1.00 97.75 93 ILE A CA 1
ATOM 670 C C . ILE A 1 93 ? 14.067 3.699 -2.142 1.00 97.75 93 ILE A C 1
ATOM 672 O O . ILE A 1 93 ? 13.618 3.811 -1.007 1.00 97.75 93 ILE A O 1
ATOM 676 N N . ALA A 1 94 ? 14.739 4.673 -2.745 1.00 97.50 94 ALA A N 1
ATOM 677 C CA . ALA A 1 94 ? 14.911 6.023 -2.238 1.00 97.50 94 ALA A CA 1
ATOM 678 C C . ALA A 1 94 ? 14.439 7.020 -3.306 1.00 97.50 94 ALA A C 1
ATOM 680 O O . ALA A 1 94 ? 15.033 7.095 -4.381 1.00 97.50 94 ALA A O 1
ATOM 681 N N . CYS A 1 95 ? 13.389 7.788 -3.034 1.00 95.88 95 CYS A N 1
ATOM 682 C CA . CYS A 1 95 ? 12.871 8.779 -3.979 1.00 95.88 95 CYS A CA 1
ATOM 683 C C . CYS A 1 95 ? 12.540 10.122 -3.314 1.00 95.88 95 CYS A C 1
ATOM 685 O O . CYS A 1 95 ? 12.555 10.250 -2.087 1.00 95.88 95 CYS A O 1
ATOM 687 N N . GLY A 1 96 ? 12.254 11.125 -4.145 1.00 96.06 96 GLY A N 1
ATOM 688 C CA . GLY A 1 96 ? 11.402 12.256 -3.785 1.00 96.06 96 GLY A CA 1
ATOM 689 C C . GLY A 1 96 ? 9.972 11.754 -3.608 1.00 96.06 96 GLY A C 1
ATOM 690 O O . GLY A 1 96 ? 9.730 10.890 -2.762 1.00 96.06 96 GLY A O 1
ATOM 691 N N . ASP A 1 97 ? 9.044 12.214 -4.435 1.00 96.62 97 ASP A N 1
ATOM 692 C CA . ASP A 1 97 ? 7.654 11.762 -4.358 1.00 96.62 97 ASP A CA 1
ATOM 693 C C . ASP A 1 97 ? 7.431 10.506 -5.222 1.00 96.62 97 ASP A C 1
ATOM 695 O O . ASP A 1 97 ? 7.930 10.400 -6.345 1.00 96.62 97 ASP A O 1
ATOM 699 N N . GLY A 1 98 ? 6.706 9.514 -4.699 1.00 94.69 98 GLY A N 1
ATOM 700 C CA . GLY A 1 98 ? 6.704 8.150 -5.235 1.00 94.69 98 GLY A CA 1
ATOM 701 C C . GLY A 1 98 ? 5.324 7.507 -5.378 1.00 94.69 98 GLY A C 1
ATOM 702 O O . GLY A 1 98 ? 4.543 7.464 -4.435 1.00 94.69 98 GLY A O 1
ATOM 703 N N . TRP A 1 99 ? 5.055 6.897 -6.531 1.00 98.06 99 TRP A N 1
ATOM 704 C CA . TRP A 1 99 ? 4.042 5.848 -6.693 1.00 98.06 99 TRP A CA 1
ATOM 705 C C . TRP A 1 99 ? 4.767 4.514 -6.809 1.00 98.06 99 TRP A C 1
ATOM 707 O O . TRP A 1 99 ? 5.377 4.236 -7.837 1.00 98.06 99 TRP A O 1
ATOM 717 N N . ILE A 1 100 ? 4.741 3.711 -5.753 1.00 98.06 100 ILE A N 1
ATOM 718 C CA . ILE A 1 100 ? 5.619 2.559 -5.561 1.00 98.06 100 ILE A CA 1
ATOM 719 C C . ILE A 1 100 ? 4.780 1.288 -5.462 1.00 98.06 100 ILE A C 1
ATOM 721 O O . ILE A 1 100 ? 3.899 1.182 -4.614 1.00 98.06 100 ILE A O 1
ATOM 725 N N . ALA A 1 101 ? 5.077 0.314 -6.315 1.00 97.94 101 ALA A N 1
ATOM 726 C CA . ALA A 1 101 ? 4.542 -1.036 -6.275 1.00 97.94 101 ALA A CA 1
ATOM 727 C C . ALA A 1 101 ? 5.706 -2.038 -6.259 1.00 97.94 101 ALA A C 1
ATOM 729 O O . ALA A 1 101 ? 6.476 -2.096 -7.216 1.00 97.94 101 ALA A O 1
ATOM 730 N N . CYS A 1 102 ? 5.844 -2.830 -5.200 1.00 96.69 102 CYS A N 1
ATOM 731 C CA . CYS A 1 102 ? 6.904 -3.835 -5.095 1.00 96.69 102 CYS A CA 1
ATOM 732 C C . CYS A 1 102 ? 6.389 -5.179 -4.562 1.00 96.69 102 CYS A C 1
ATOM 734 O O . CYS A 1 102 ? 5.252 -5.288 -4.094 1.00 96.69 102 CYS A O 1
ATOM 736 N N . GLY A 1 103 ? 7.244 -6.199 -4.640 1.00 96.62 103 GLY A N 1
ATOM 737 C CA . GLY A 1 103 ? 7.246 -7.325 -3.710 1.00 96.62 103 GLY A CA 1
ATOM 738 C C . GLY A 1 103 ? 7.646 -6.815 -2.328 1.00 96.62 103 GLY A C 1
ATOM 739 O O . GLY A 1 103 ? 6.959 -5.954 -1.773 1.00 96.62 103 GLY A O 1
ATOM 740 N N . ASP A 1 104 ? 8.773 -7.269 -1.797 1.00 96.69 104 ASP A N 1
ATOM 741 C CA . ASP A 1 104 ? 9.245 -6.814 -0.489 1.00 96.69 104 ASP A CA 1
ATOM 742 C C . ASP A 1 104 ? 10.112 -5.548 -0.622 1.00 96.69 104 ASP A C 1
ATOM 744 O O . ASP A 1 104 ? 10.926 -5.418 -1.538 1.00 96.69 104 ASP A O 1
ATOM 748 N N . GLY A 1 105 ? 9.927 -4.570 0.269 1.00 95.12 105 GLY A N 1
ATOM 749 C CA . GLY A 1 105 ? 10.416 -3.201 0.075 1.00 95.12 105 GLY A CA 1
ATOM 750 C C . GLY A 1 105 ? 11.113 -2.580 1.286 1.00 95.12 105 GLY A C 1
ATOM 751 O O . GLY A 1 105 ? 10.567 -2.544 2.383 1.00 95.12 105 GLY A O 1
ATOM 752 N N . TRP A 1 106 ? 12.283 -1.982 1.073 1.00 98.19 106 TRP A N 1
ATOM 753 C CA . TRP A 1 106 ? 12.872 -0.966 1.953 1.00 98.19 106 TRP A CA 1
ATOM 754 C C . TRP A 1 106 ? 12.719 0.389 1.274 1.00 98.19 106 TRP A C 1
ATOM 756 O O . TRP A 1 106 ? 13.447 0.691 0.334 1.00 98.19 106 TRP A O 1
ATOM 766 N N . ILE A 1 107 ? 11.749 1.184 1.712 1.00 98.25 107 ILE A N 1
ATOM 767 C CA . ILE A 1 107 ? 11.256 2.364 1.004 1.00 98.25 107 ILE A CA 1
ATOM 768 C C . ILE A 1 107 ? 11.514 3.615 1.842 1.00 98.25 107 ILE A C 1
ATOM 770 O O . ILE A 1 107 ? 11.073 3.709 2.984 1.00 98.25 107 ILE A O 1
ATOM 774 N N . ALA A 1 108 ? 12.196 4.593 1.255 1.00 98.06 108 ALA A N 1
ATOM 775 C CA . ALA A 1 108 ? 12.368 5.936 1.781 1.00 98.06 108 ALA A CA 1
ATOM 776 C C . ALA A 1 108 ? 11.882 6.954 0.738 1.00 98.06 108 ALA A C 1
ATOM 778 O O . ALA A 1 108 ? 12.433 7.011 -0.360 1.00 98.06 108 ALA A O 1
ATOM 779 N N . CYS A 1 109 ? 10.877 7.767 1.058 1.00 96.88 109 CYS A N 1
ATOM 780 C CA . CYS A 1 109 ? 10.376 8.796 0.144 1.00 96.88 109 CYS A CA 1
ATOM 781 C C . CYS A 1 109 ? 10.070 10.128 0.844 1.00 96.88 109 CYS A C 1
ATOM 783 O O . CYS A 1 109 ? 10.059 10.221 2.073 1.00 96.88 109 CYS A O 1
ATOM 785 N N . GLY A 1 110 ? 9.826 11.161 0.036 1.00 96.75 110 GLY A N 1
ATOM 786 C CA . GLY A 1 110 ? 8.956 12.280 0.391 1.00 96.75 110 GLY A CA 1
ATOM 787 C C . GLY A 1 110 ? 7.522 11.769 0.499 1.00 96.75 110 GLY A C 1
ATOM 788 O O . GLY A 1 110 ? 7.245 10.909 1.337 1.00 96.75 110 GLY A O 1
ATOM 789 N N . ASP A 1 111 ? 6.628 12.224 -0.369 1.00 96.88 111 ASP A N 1
ATOM 790 C CA . ASP A 1 111 ? 5.231 11.792 -0.328 1.00 96.88 111 ASP A CA 1
ATOM 791 C C . ASP A 1 111 ? 5.007 10.528 -1.179 1.00 96.88 111 ASP A C 1
ATOM 793 O O . ASP A 1 111 ? 5.502 10.406 -2.300 1.00 96.88 111 ASP A O 1
ATOM 797 N N . GLY A 1 112 ? 4.277 9.548 -0.641 1.00 95.62 112 GLY A N 1
ATOM 798 C CA . GLY A 1 112 ? 4.233 8.182 -1.168 1.00 95.62 112 GLY A CA 1
ATOM 799 C C . GLY A 1 112 ? 2.828 7.610 -1.362 1.00 95.62 112 GLY A C 1
ATOM 800 O O . GLY A 1 112 ? 1.994 7.652 -0.465 1.00 95.62 112 GLY A O 1
ATOM 801 N N . TRP A 1 113 ? 2.586 6.975 -2.506 1.00 98.25 113 TRP A N 1
ATOM 802 C CA . TRP A 1 113 ? 1.538 5.968 -2.698 1.00 98.25 113 TRP A CA 1
ATOM 803 C C . TRP A 1 113 ? 2.215 4.611 -2.838 1.00 98.25 113 TRP A C 1
ATOM 805 O O . TRP A 1 113 ? 2.798 4.319 -3.878 1.00 98.25 113 TRP A O 1
ATOM 815 N N . ILE A 1 114 ? 2.177 3.804 -1.784 1.00 98.31 114 ILE A N 1
ATOM 816 C CA . ILE A 1 114 ? 3.013 2.617 -1.612 1.00 98.31 114 ILE A CA 1
ATOM 817 C C . ILE A 1 114 ? 2.128 1.374 -1.530 1.00 98.31 114 ILE A C 1
ATOM 819 O O . ILE A 1 114 ? 1.238 1.292 -0.688 1.00 98.31 114 ILE A O 1
ATOM 823 N N . ALA A 1 115 ? 2.398 0.395 -2.388 1.00 98.19 115 ALA A N 1
ATOM 824 C CA . ALA A 1 115 ? 1.811 -0.935 -2.359 1.00 98.19 115 ALA A CA 1
ATOM 825 C C . ALA A 1 115 ? 2.932 -1.987 -2.345 1.00 98.19 115 ALA A C 1
ATOM 827 O O . ALA A 1 115 ? 3.684 -2.089 -3.313 1.00 98.19 115 ALA A O 1
ATOM 828 N N . CYS A 1 116 ? 3.051 -2.776 -1.281 1.00 97.00 116 CYS A N 1
ATOM 829 C CA . CYS A 1 116 ? 4.078 -3.816 -1.176 1.00 97.00 116 CYS A CA 1
ATOM 830 C C . CYS A 1 116 ? 3.535 -5.148 -0.639 1.00 97.00 116 CYS A C 1
ATOM 832 O O . CYS A 1 116 ? 2.408 -5.231 -0.144 1.00 97.00 116 CYS A O 1
ATOM 834 N N . GLY A 1 117 ? 4.359 -6.191 -0.747 1.00 96.94 117 GLY A N 1
ATOM 835 C CA . GLY A 1 117 ? 4.373 -7.316 0.185 1.00 96.94 117 GLY A CA 1
ATOM 836 C C . GLY A 1 117 ? 4.838 -6.815 1.550 1.00 96.94 117 GLY A C 1
ATOM 837 O O . GLY A 1 117 ? 4.180 -5.953 2.137 1.00 96.94 117 GLY A O 1
ATOM 838 N N . ASP A 1 118 ? 5.981 -7.279 2.035 1.00 96.69 118 ASP A N 1
ATOM 839 C CA . ASP A 1 118 ? 6.491 -6.848 3.336 1.00 96.69 118 ASP A CA 1
ATOM 840 C C . ASP A 1 118 ? 7.354 -5.580 3.205 1.00 96.69 118 ASP A C 1
ATOM 842 O O . ASP A 1 118 ? 8.157 -5.440 2.283 1.00 96.69 118 ASP A O 1
ATOM 846 N N . GLY A 1 119 ? 7.176 -4.612 4.109 1.00 95.62 119 GLY A N 1
ATOM 847 C CA . GLY A 1 119 ? 7.677 -3.245 3.938 1.00 95.62 119 GLY A CA 1
ATOM 848 C C . GLY A 1 119 ? 8.392 -2.663 5.156 1.00 95.62 119 GLY A C 1
ATOM 849 O O . GLY A 1 119 ? 7.840 -2.619 6.249 1.00 95.62 119 GLY A O 1
ATOM 850 N N . TRP A 1 120 ? 9.586 -2.108 4.958 1.00 98.31 120 TRP A N 1
ATOM 851 C CA . TRP A 1 120 ? 10.203 -1.116 5.845 1.00 98.31 120 TRP A CA 1
ATOM 852 C C . TRP A 1 120 ? 10.082 0.252 5.185 1.00 98.31 120 TRP A C 1
ATOM 854 O O . TRP A 1 120 ? 10.810 0.548 4.242 1.00 98.31 120 TRP A O 1
ATOM 864 N N . ILE A 1 121 ? 9.144 1.071 5.650 1.00 98.31 121 ILE A N 1
ATOM 865 C CA . ILE A 1 121 ? 8.683 2.280 4.969 1.00 98.31 121 ILE A CA 1
ATOM 866 C C . ILE A 1 121 ? 8.970 3.505 5.838 1.00 98.31 121 ILE A C 1
ATOM 868 O O . ILE A 1 121 ? 8.543 3.574 6.987 1.00 98.31 121 ILE A O 1
ATOM 872 N N . ALA A 1 122 ? 9.662 4.488 5.271 1.00 98.19 122 ALA A N 1
ATOM 873 C CA . ALA A 1 122 ? 9.868 5.811 5.839 1.00 98.19 122 ALA A CA 1
ATOM 874 C C . ALA A 1 122 ? 9.417 6.876 4.827 1.00 98.19 122 ALA A C 1
ATOM 876 O O . ALA A 1 122 ? 10.021 6.994 3.763 1.00 98.19 122 ALA A O 1
ATOM 877 N N . CYS A 1 123 ? 8.384 7.659 5.132 1.00 97.19 123 CYS A N 1
ATOM 878 C CA . CYS A 1 123 ? 7.900 8.710 4.230 1.00 97.19 123 CYS A CA 1
ATOM 879 C C . CYS A 1 123 ? 7.635 10.047 4.936 1.00 97.19 123 CYS A C 1
ATOM 881 O O . CYS A 1 123 ? 7.617 10.132 6.166 1.00 97.19 123 CYS A O 1
ATOM 883 N N . GLY A 1 124 ? 7.431 11.093 4.133 1.00 96.81 124 GLY A N 1
ATOM 884 C CA . GLY A 1 124 ? 6.603 12.243 4.488 1.00 96.81 124 GLY A CA 1
ATOM 885 C C . GLY A 1 124 ? 5.155 11.778 4.614 1.00 96.81 124 GLY A C 1
ATOM 886 O O . GLY A 1 124 ? 4.856 10.969 5.495 1.00 96.81 124 GLY A O 1
ATOM 887 N N . ASP A 1 125 ? 4.278 12.205 3.714 1.00 96.69 125 ASP A N 1
ATOM 888 C CA . ASP A 1 125 ? 2.876 11.786 3.756 1.00 96.69 125 ASP A CA 1
ATOM 889 C C . ASP A 1 125 ? 2.639 10.526 2.902 1.00 96.69 125 ASP A C 1
ATOM 891 O O . ASP A 1 125 ? 3.158 10.393 1.795 1.00 96.69 125 ASP A O 1
ATOM 895 N N . GLY A 1 126 ? 1.874 9.559 3.415 1.00 95.94 126 GLY A N 1
ATOM 896 C CA . GLY A 1 126 ? 1.817 8.199 2.869 1.00 95.94 126 GLY A CA 1
ATOM 897 C C . GLY A 1 126 ? 0.409 7.630 2.694 1.00 95.94 126 GLY A C 1
ATOM 898 O O . GLY A 1 126 ? -0.373 7.579 3.635 1.00 95.94 126 GLY A O 1
ATOM 899 N N . TRP A 1 127 ? 0.110 7.095 1.511 1.00 98.31 127 TRP A N 1
ATOM 900 C CA . TRP A 1 127 ? -0.967 6.128 1.275 1.00 98.31 127 TRP A CA 1
ATOM 901 C C . TRP A 1 127 ? -0.334 4.748 1.133 1.00 98.31 127 TRP A C 1
ATOM 903 O O . TRP A 1 127 ? 0.221 4.430 0.086 1.00 98.31 127 TRP A O 1
ATOM 913 N N . ILE A 1 128 ? -0.373 3.950 2.194 1.00 98.31 128 ILE A N 1
ATOM 914 C CA . ILE A 1 128 ? 0.417 2.728 2.345 1.00 98.31 128 ILE A CA 1
ATOM 915 C C . ILE A 1 128 ? -0.510 1.515 2.415 1.00 98.31 128 ILE A C 1
ATOM 917 O O . ILE A 1 128 ? -1.396 1.449 3.264 1.00 98.31 128 ILE A O 1
ATOM 921 N N . ALA A 1 129 ? -0.275 0.538 1.546 1.00 98.19 129 ALA A N 1
ATOM 922 C CA . ALA A 1 129 ? -0.887 -0.781 1.574 1.00 98.19 129 ALA A CA 1
ATOM 923 C C . ALA A 1 129 ? 0.215 -1.852 1.578 1.00 98.19 129 ALA A C 1
ATOM 925 O O . ALA A 1 129 ? 0.958 -1.962 0.605 1.00 98.19 129 ALA A O 1
ATOM 926 N N . CYS A 1 130 ? 0.327 -2.651 2.637 1.00 97.12 130 CYS A N 1
ATOM 927 C CA . CYS A 1 130 ? 1.329 -3.718 2.718 1.00 97.12 130 CYS A CA 1
ATOM 928 C C . CYS A 1 130 ? 0.753 -5.052 3.213 1.00 97.12 130 CYS A C 1
ATOM 930 O O . CYS A 1 130 ? -0.370 -5.119 3.720 1.00 97.12 130 CYS A O 1
ATOM 932 N N . GLY A 1 131 ? 1.546 -6.114 3.061 1.00 96.75 131 GLY A N 1
ATOM 933 C CA . GLY A 1 131 ? 1.540 -7.271 3.953 1.00 96.75 131 GLY A CA 1
ATOM 934 C C . GLY A 1 131 ? 2.001 -6.823 5.338 1.00 96.75 131 GLY A C 1
ATOM 935 O O . GLY A 1 131 ? 1.320 -6.009 5.966 1.00 96.75 131 GLY A O 1
ATOM 936 N N . ASP A 1 132 ? 3.164 -7.274 5.793 1.00 96.75 132 ASP A N 1
ATOM 937 C CA . ASP A 1 132 ? 3.673 -6.878 7.106 1.00 96.75 132 ASP A CA 1
ATOM 938 C C . ASP A 1 132 ? 4.562 -5.624 7.013 1.00 96.75 132 ASP A C 1
ATOM 940 O O . ASP A 1 132 ? 5.380 -5.477 6.105 1.00 96.75 132 ASP A O 1
ATOM 944 N N . GLY A 1 133 ? 4.391 -4.675 7.938 1.00 95.81 133 GLY A N 1
ATOM 945 C CA . GLY A 1 133 ? 4.932 -3.317 7.815 1.00 95.81 133 GLY A CA 1
ATOM 946 C C . GLY A 1 133 ? 5.695 -2.812 9.040 1.00 95.81 133 GLY A C 1
ATOM 947 O O . GLY A 1 133 ? 5.195 -2.846 10.158 1.00 95.81 133 GLY A O 1
ATOM 948 N N . TRP A 1 134 ? 6.877 -2.239 8.825 1.00 98.31 134 TRP A N 1
ATOM 949 C CA . TRP A 1 134 ? 7.534 -1.294 9.734 1.00 98.31 134 TRP A CA 1
ATOM 950 C C . TRP A 1 134 ? 7.453 0.093 9.106 1.00 98.31 134 TRP A C 1
ATOM 952 O O . TRP A 1 134 ? 8.193 0.395 8.175 1.00 98.31 134 TRP A O 1
ATOM 962 N N . ILE A 1 135 ? 6.527 0.919 9.583 1.00 98.31 135 ILE A N 1
ATOM 963 C CA . ILE A 1 135 ? 6.098 2.153 8.925 1.00 98.31 135 ILE A CA 1
ATOM 964 C C . ILE A 1 135 ? 6.406 3.351 9.821 1.00 98.31 135 ILE A C 1
ATOM 966 O O . ILE A 1 135 ? 5.971 3.404 10.969 1.00 98.31 135 ILE A O 1
ATOM 970 N N . ALA A 1 136 ? 7.121 4.332 9.279 1.00 98.19 136 ALA A N 1
ATOM 971 C CA . ALA A 1 136 ? 7.347 5.640 9.874 1.00 98.19 136 ALA A CA 1
ATOM 972 C C . ALA A 1 136 ? 6.917 6.732 8.882 1.00 98.19 136 ALA A C 1
ATOM 974 O O . ALA A 1 136 ? 7.504 6.839 7.808 1.00 98.19 136 ALA A O 1
ATOM 975 N N . CYS A 1 137 ? 5.923 7.553 9.216 1.00 97.06 137 CYS A N 1
ATOM 976 C CA . CYS A 1 137 ? 5.473 8.638 8.337 1.00 97.06 137 CYS A CA 1
ATOM 977 C C . CYS A 1 137 ? 5.238 9.966 9.071 1.00 97.06 137 CYS A C 1
ATOM 979 O O . CYS A 1 137 ? 5.193 10.019 10.303 1.00 97.06 137 CYS A O 1
ATOM 981 N N . GLY A 1 138 ? 5.088 11.036 8.290 1.00 96.56 138 GLY A N 1
ATOM 982 C CA . GLY A 1 138 ? 4.280 12.200 8.647 1.00 96.56 138 GLY A CA 1
ATOM 983 C C . GLY A 1 138 ? 2.820 11.767 8.742 1.00 96.56 138 GLY A C 1
ATOM 984 O O . GLY A 1 138 ? 2.481 10.984 9.631 1.00 96.56 138 GLY A O 1
ATOM 985 N N . ASP A 1 139 ? 1.975 12.190 7.808 1.00 96.31 139 ASP A N 1
ATOM 986 C CA . ASP A 1 139 ? 0.561 11.814 7.833 1.00 96.31 139 ASP A CA 1
ATOM 987 C C . ASP A 1 139 ? 0.291 10.558 6.983 1.00 96.31 139 ASP A C 1
ATOM 989 O O . ASP A 1 139 ? 0.798 10.410 5.872 1.00 96.31 139 ASP A O 1
ATOM 993 N N . GLY A 1 140 ? -0.494 9.610 7.503 1.00 95.88 140 GLY A N 1
ATOM 994 C CA . GLY A 1 140 ? -0.606 8.257 6.946 1.00 95.88 140 GLY A CA 1
ATOM 995 C C . GLY A 1 140 ? -2.037 7.754 6.750 1.00 95.88 140 GLY A C 1
ATOM 996 O O . GLY A 1 140 ? -2.827 7.717 7.686 1.00 95.88 140 GLY A O 1
ATOM 997 N N . TRP A 1 141 ? -2.352 7.257 5.555 1.00 98.25 141 TRP A N 1
ATOM 998 C CA . TRP A 1 141 ? -3.453 6.324 5.295 1.00 98.25 141 TRP A CA 1
ATOM 999 C C . TRP A 1 141 ? -2.862 4.929 5.125 1.00 98.25 141 TRP A C 1
ATOM 1001 O O . TRP A 1 141 ? -2.321 4.610 4.071 1.00 98.25 141 TRP A O 1
ATOM 1011 N N . ILE A 1 142 ? -2.928 4.113 6.173 1.00 98.25 142 ILE A N 1
ATOM 1012 C CA . ILE A 1 142 ? -2.170 2.869 6.307 1.00 98.25 142 ILE A CA 1
ATOM 1013 C C . ILE A 1 142 ? -3.127 1.679 6.371 1.00 98.25 142 ILE A C 1
ATOM 1015 O O . ILE A 1 142 ? -4.005 1.622 7.230 1.00 98.25 142 ILE A O 1
ATOM 1019 N N . ALA A 1 143 ? -2.924 0.706 5.488 1.00 98.12 143 ALA A N 1
ATOM 1020 C CA . ALA A 1 143 ? -3.568 -0.598 5.507 1.00 98.12 143 ALA A CA 1
ATOM 1021 C C . ALA A 1 143 ? -2.496 -1.699 5.504 1.00 98.12 143 ALA A C 1
ATOM 1023 O O . ALA A 1 143 ? -1.732 -1.798 4.547 1.00 98.12 143 ALA A O 1
ATOM 1024 N N . CYS A 1 144 ? -2.433 -2.538 6.536 1.00 96.88 144 CYS A N 1
ATOM 1025 C CA . CYS A 1 144 ? -1.465 -3.637 6.596 1.00 96.88 144 CYS A CA 1
ATOM 1026 C C . CYS A 1 144 ? -2.072 -4.960 7.083 1.00 96.88 144 CYS A C 1
ATOM 1028 O O . CYS A 1 144 ? -3.187 -4.999 7.612 1.00 96.88 144 CYS A O 1
ATOM 1030 N N . GLY A 1 145 ? -1.315 -6.042 6.899 1.00 96.44 145 GLY A N 1
ATOM 1031 C CA . GLY A 1 145 ? -1.342 -7.218 7.765 1.00 96.44 145 GLY A CA 1
ATOM 1032 C C . GLY A 1 145 ? -0.863 -6.815 9.157 1.00 96.44 145 GLY A C 1
ATOM 1033 O O . GLY A 1 145 ? -1.531 -6.017 9.818 1.00 96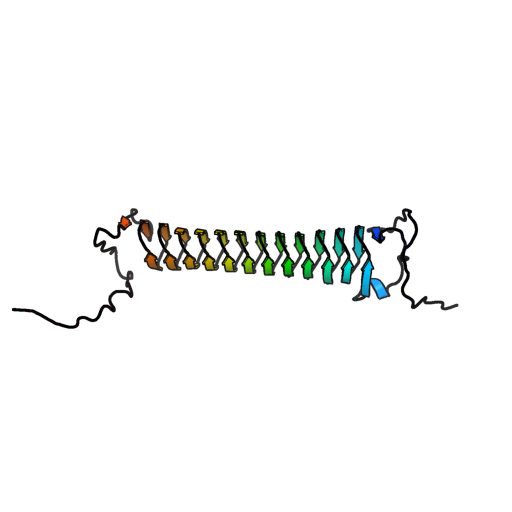.44 145 GLY A O 1
ATOM 1034 N N . ASP A 1 146 ? 0.303 -7.285 9.584 1.00 96.25 146 ASP A N 1
ATOM 1035 C CA . ASP A 1 146 ? 0.835 -6.928 10.900 1.00 96.25 146 ASP A CA 1
ATOM 1036 C C . ASP A 1 146 ? 1.761 -5.700 10.822 1.00 96.25 146 ASP A C 1
ATOM 1038 O O . ASP A 1 146 ? 2.545 -5.544 9.887 1.00 96.25 146 ASP A O 1
ATOM 1042 N N . GLY A 1 147 ? 1.663 -4.780 11.788 1.00 95.44 147 GLY A N 1
ATOM 1043 C CA . GLY A 1 147 ? 2.243 -3.437 11.675 1.00 95.44 147 GLY A CA 1
ATOM 1044 C C . GLY A 1 147 ? 2.997 -2.939 12.910 1.00 95.44 147 GLY A C 1
ATOM 1045 O O . GLY A 1 147 ? 2.472 -2.942 14.018 1.00 95.44 147 GLY A O 1
ATOM 1046 N N . TRP A 1 148 ? 4.200 -2.403 12.711 1.00 98.19 148 TRP A N 1
ATOM 1047 C CA . TRP A 1 148 ? 4.886 -1.488 13.629 1.00 98.19 148 TRP A CA 1
ATOM 1048 C C . TRP A 1 148 ? 4.817 -0.087 13.029 1.00 98.19 148 TRP A C 1
ATOM 1050 O O . TRP A 1 148 ? 5.562 0.228 12.106 1.00 98.19 148 TRP A O 1
ATOM 1060 N N . ILE A 1 149 ? 3.893 0.736 13.514 1.00 98.00 149 ILE A N 1
ATOM 1061 C CA . ILE A 1 149 ? 3.483 1.988 12.875 1.00 98.00 149 ILE A CA 1
ATOM 1062 C C . ILE A 1 149 ? 3.811 3.168 13.789 1.00 98.00 149 ILE A C 1
ATOM 1064 O O . ILE A 1 149 ? 3.357 3.222 14.929 1.00 98.00 149 ILE A O 1
ATOM 1068 N N . ALA A 1 150 ? 4.561 4.135 13.270 1.00 97.94 150 ALA A N 1
ATOM 1069 C CA . ALA A 1 150 ? 4.820 5.428 13.885 1.00 97.94 150 ALA A CA 1
ATOM 1070 C C . ALA A 1 150 ? 4.401 6.543 12.913 1.00 97.94 150 ALA A C 1
ATOM 1072 O O . ALA A 1 150 ? 4.948 6.629 11.817 1.00 97.94 150 ALA A O 1
ATOM 1073 N N . CYS A 1 151 ? 3.455 7.402 13.286 1.00 96.62 151 CYS A N 1
ATOM 1074 C CA . CYS A 1 151 ? 3.011 8.503 12.422 1.00 96.62 151 CYS A CA 1
ATOM 1075 C C . CYS A 1 151 ? 2.785 9.819 13.177 1.00 96.62 151 CYS A C 1
ATOM 1077 O O . CYS A 1 151 ? 2.721 9.843 14.410 1.00 96.62 151 CYS A O 1
ATOM 1079 N N . GLY A 1 152 ? 2.694 10.911 12.415 1.00 95.62 152 GLY A N 1
ATOM 1080 C CA . GLY A 1 152 ? 1.980 12.128 12.792 1.00 95.62 152 GLY A CA 1
ATOM 1081 C C . GLY A 1 152 ? 0.494 11.807 12.906 1.00 95.62 152 GLY A C 1
ATOM 1082 O O . GLY A 1 152 ? 0.103 11.138 13.862 1.00 95.62 152 GLY A O 1
ATOM 1083 N N . ASP A 1 153 ? -0.317 12.206 11.930 1.00 95.50 153 ASP A N 1
ATOM 1084 C CA . ASP A 1 153 ? -1.743 11.878 11.944 1.00 95.50 153 ASP A CA 1
ATOM 1085 C C . ASP A 1 153 ? -2.054 10.641 11.078 1.00 95.50 153 ASP A C 1
ATOM 1087 O O . ASP A 1 153 ? -1.518 10.466 9.985 1.00 95.50 153 ASP A O 1
ATOM 1091 N N . GLY A 1 154 ? -2.916 9.742 11.563 1.00 94.88 154 GLY A N 1
ATOM 1092 C CA . GLY A 1 154 ? -3.081 8.397 10.998 1.00 94.88 154 GLY A CA 1
ATOM 1093 C C . GLY A 1 154 ? -4.528 7.953 10.774 1.00 94.88 154 GLY A C 1
ATOM 1094 O O . GLY A 1 154 ? -5.357 7.996 11.677 1.00 94.88 154 GLY A O 1
ATOM 1095 N N . TRP A 1 155 ? -4.820 7.418 9.590 1.00 97.88 155 TRP A N 1
ATOM 1096 C CA . TRP A 1 155 ? -5.946 6.519 9.318 1.00 97.88 155 TRP A CA 1
ATOM 1097 C C . TRP A 1 155 ? -5.387 5.111 9.130 1.00 97.88 155 TRP A C 1
ATOM 1099 O O . TRP A 1 155 ? -4.865 4.788 8.069 1.00 97.88 155 TRP A O 1
ATOM 1109 N N . ILE A 1 156 ? -5.461 4.291 10.175 1.00 97.75 156 ILE A N 1
ATOM 1110 C CA . ILE A 1 156 ? -4.744 3.020 10.288 1.00 97.75 156 ILE A CA 1
ATOM 1111 C C . ILE A 1 156 ? -5.741 1.863 10.336 1.00 97.75 156 ILE A C 1
ATOM 1113 O O . ILE A 1 156 ? -6.619 1.826 11.197 1.00 97.75 156 ILE A O 1
ATOM 1117 N N . ALA A 1 157 ? -5.571 0.895 9.440 1.00 97.69 157 ALA A N 1
ATOM 1118 C CA . ALA A 1 157 ? -6.264 -0.384 9.439 1.00 97.69 157 ALA A CA 1
ATOM 1119 C C . ALA A 1 157 ? -5.236 -1.526 9.408 1.00 97.69 157 ALA A C 1
ATOM 1121 O O . ALA A 1 157 ? -4.509 -1.659 8.428 1.00 97.69 157 ALA A O 1
ATOM 1122 N N . CYS A 1 158 ? -5.168 -2.362 10.443 1.00 96.31 158 CYS A N 1
ATOM 1123 C CA . CYS A 1 158 ? -4.235 -3.493 10.477 1.00 96.31 158 CYS A CA 1
ATOM 1124 C C . CYS A 1 158 ? -4.874 -4.801 10.961 1.00 96.31 158 CYS A C 1
ATOM 1126 O O . CYS A 1 158 ? -5.975 -4.811 11.520 1.00 96.31 158 CYS A O 1
ATOM 1128 N N . GLY A 1 159 ? -4.161 -5.905 10.738 1.00 95.69 159 GLY A N 1
ATOM 1129 C CA . GLY A 1 159 ? -4.207 -7.097 11.581 1.00 95.69 159 GLY A CA 1
ATOM 1130 C C . GLY A 1 159 ? -3.685 -6.742 12.971 1.00 95.69 159 GLY A C 1
ATOM 1131 O O . GLY A 1 159 ? -4.298 -5.919 13.656 1.00 95.69 159 GLY A O 1
ATOM 1132 N N . ASP A 1 160 ? -2.547 -7.288 13.380 1.00 95.12 160 ASP A N 1
ATOM 1133 C CA . ASP A 1 160 ? -1.990 -6.987 14.698 1.00 95.12 160 ASP A CA 1
ATOM 1134 C C . ASP A 1 160 ? -1.029 -5.783 14.645 1.00 95.12 160 ASP A C 1
ATOM 1136 O O . ASP A 1 160 ? -0.266 -5.608 13.696 1.00 95.12 160 ASP A O 1
ATOM 1140 N N . GLY A 1 161 ? -1.081 -4.900 15.648 1.00 94.38 161 GLY A N 1
ATOM 1141 C CA . GLY A 1 161 ? -0.475 -3.565 15.561 1.00 94.38 161 GLY A CA 1
ATOM 1142 C C . GLY A 1 161 ? 0.296 -3.105 16.799 1.00 94.38 161 GLY A C 1
ATOM 1143 O O . GLY A 1 161 ? -0.230 -3.091 17.908 1.00 94.38 161 GLY A O 1
ATOM 1144 N N . TRP A 1 162 ? 1.520 -2.618 16.608 1.00 97.62 162 TRP A N 1
ATOM 1145 C CA . TRP A 1 162 ? 2.218 -1.716 17.529 1.00 97.62 162 TRP A CA 1
ATOM 1146 C C . TRP A 1 162 ? 2.169 -0.310 16.944 1.00 97.62 162 TRP A C 1
ATOM 1148 O O . TRP A 1 162 ? 2.918 0.007 16.025 1.00 97.62 162 TRP A O 1
ATOM 1158 N N . ILE A 1 163 ? 1.261 0.521 17.448 1.00 97.00 163 ILE A N 1
ATOM 1159 C CA . ILE A 1 163 ? 0.875 1.793 16.840 1.00 97.00 163 ILE A CA 1
ATOM 1160 C C . ILE A 1 163 ? 1.237 2.946 17.776 1.00 97.00 163 ILE A C 1
ATOM 1162 O O . ILE A 1 163 ? 0.799 2.983 18.924 1.00 97.00 163 ILE A O 1
ATOM 1166 N N . ALA A 1 164 ? 1.998 3.907 17.265 1.00 96.62 164 ALA A N 1
ATOM 1167 C CA . ALA A 1 164 ? 2.271 5.192 17.887 1.00 96.62 164 ALA A CA 1
ATOM 1168 C C . ALA A 1 164 ? 1.859 6.318 16.924 1.00 96.62 164 ALA A C 1
ATOM 1170 O O . ALA A 1 164 ? 2.421 6.423 15.835 1.00 96.62 164 ALA A O 1
ATOM 1171 N N . CYS A 1 165 ? 0.906 7.170 17.297 1.00 94.50 165 CYS A N 1
ATOM 1172 C CA . CYS A 1 165 ? 0.522 8.323 16.476 1.00 94.50 165 CYS A CA 1
ATOM 1173 C C . CYS A 1 165 ? 0.380 9.620 17.284 1.00 94.50 165 CYS A C 1
ATOM 1175 O O . CYS A 1 165 ? 0.285 9.601 18.514 1.00 94.50 165 CYS A O 1
ATOM 1177 N N . GLY A 1 166 ? 0.362 10.745 16.570 1.00 92.50 166 GLY A N 1
ATOM 1178 C CA . GLY A 1 166 ? -0.337 11.963 16.968 1.00 92.50 166 GLY A CA 1
ATOM 1179 C C . GLY A 1 166 ? -1.835 11.676 17.012 1.00 92.50 166 GLY A C 1
ATOM 1180 O O . GLY A 1 166 ? -2.270 10.909 17.875 1.00 92.50 166 GLY A O 1
ATOM 1181 N N . ASP A 1 167 ? -2.615 12.210 16.076 1.00 91.31 167 ASP A N 1
ATOM 1182 C CA . ASP A 1 167 ? -4.059 11.971 16.066 1.00 91.31 167 ASP A CA 1
ATOM 1183 C C . ASP A 1 167 ? -4.445 10.791 15.151 1.00 91.31 167 ASP A C 1
ATOM 1185 O O . ASP A 1 167 ? -3.889 10.604 14.072 1.00 91.31 167 ASP A O 1
ATOM 1189 N N . GLY A 1 168 ? -5.384 9.939 15.583 1.00 90.81 168 GLY A N 1
ATOM 1190 C CA . GLY A 1 168 ? -5.576 8.609 14.985 1.00 90.81 168 GLY A CA 1
ATOM 1191 C C . GLY A 1 168 ? -7.023 8.151 14.791 1.00 90.81 168 GLY A C 1
ATOM 1192 O O . GLY A 1 168 ? -7.819 8.126 15.726 1.00 90.81 168 GLY A O 1
ATOM 1193 N N . TRP A 1 169 ? -7.353 7.669 13.593 1.00 94.88 169 TRP A N 1
ATOM 1194 C CA . TRP A 1 169 ? -8.467 6.749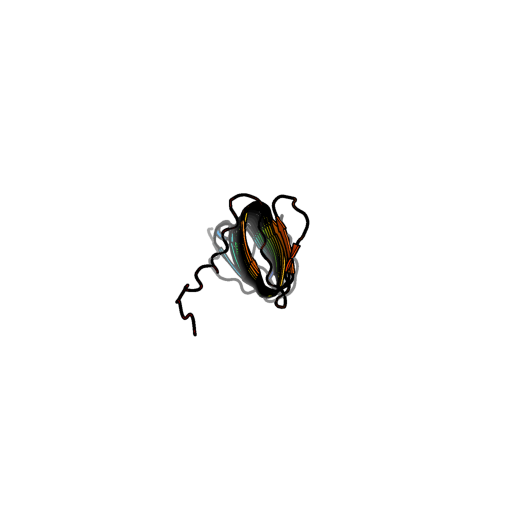 13.339 1.00 94.88 169 TRP A CA 1
ATOM 1195 C C . TRP A 1 169 ? -7.891 5.347 13.165 1.00 94.88 169 TRP A C 1
ATOM 1197 O O . TRP A 1 169 ? -7.312 5.044 12.127 1.00 94.88 169 TRP A O 1
ATOM 1207 N N . ILE A 1 170 ? -8.021 4.504 14.186 1.00 94.50 170 ILE A N 1
ATOM 1208 C CA . ILE A 1 170 ? -7.321 3.223 14.291 1.00 94.50 170 ILE A CA 1
ATOM 1209 C C . ILE A 1 170 ? -8.335 2.080 14.326 1.00 94.50 170 ILE A C 1
ATOM 1211 O O . ILE A 1 170 ? -9.220 2.052 15.180 1.00 94.50 170 ILE A O 1
ATOM 1215 N N . ALA A 1 171 ? -8.176 1.119 13.422 1.00 94.56 171 ALA A N 1
ATOM 1216 C CA . ALA A 1 171 ? -8.887 -0.150 13.403 1.00 94.56 171 ALA A CA 1
ATOM 1217 C C . ALA A 1 171 ? -7.872 -1.302 13.357 1.00 94.56 171 ALA A C 1
ATOM 1219 O O . ALA A 1 171 ? -7.175 -1.454 12.359 1.00 94.56 171 ALA A O 1
ATOM 1220 N N . CYS A 1 172 ? -7.784 -2.126 14.400 1.00 93.56 172 CYS A N 1
ATOM 1221 C CA . CYS A 1 172 ? -6.885 -3.285 14.409 1.00 93.56 172 CYS A CA 1
ATOM 1222 C C . CYS A 1 172 ? -7.565 -4.578 14.877 1.00 93.56 172 CYS A C 1
ATOM 1224 O O . CYS A 1 172 ? -8.654 -4.558 15.460 1.00 93.56 172 CYS A O 1
ATOM 1226 N N . GLY A 1 173 ? -6.895 -5.702 14.625 1.00 92.00 173 GLY A N 1
ATOM 1227 C CA . GLY A 1 173 ? -6.976 -6.912 15.439 1.00 92.00 173 GLY A CA 1
ATOM 1228 C C . GLY A 1 173 ? -6.409 -6.632 16.830 1.00 92.00 173 GLY A C 1
ATOM 1229 O O . GLY A 1 173 ? -6.929 -5.760 17.535 1.00 92.00 173 GLY A O 1
ATOM 1230 N N . ASP A 1 174 ? -5.340 -7.315 17.225 1.00 91.62 174 ASP A N 1
ATOM 1231 C CA . ASP A 1 174 ? -4.763 -7.131 18.556 1.00 91.62 174 ASP A CA 1
ATOM 1232 C C . ASP A 1 174 ? -3.696 -6.018 18.562 1.00 91.62 174 ASP A C 1
ATOM 1234 O O . ASP A 1 174 ? -2.921 -5.859 17.619 1.00 91.62 174 ASP A O 1
ATOM 1238 N N . GLY A 1 175 ? -3.671 -5.185 19.610 1.00 91.44 175 GLY A N 1
ATOM 1239 C CA . GLY A 1 175 ? -3.026 -3.866 19.540 1.00 91.44 175 GLY A CA 1
ATOM 1240 C C . GLY A 1 175 ? -2.244 -3.409 20.776 1.00 91.44 175 GLY A C 1
ATOM 1241 O O . GLY A 1 175 ? -2.726 -3.470 21.905 1.00 91.44 175 GLY A O 1
ATOM 1242 N N . TRP A 1 176 ? -1.061 -2.835 20.559 1.00 95.25 176 TRP A N 1
ATOM 1243 C CA . TRP A 1 176 ? -0.379 -1.930 21.489 1.00 95.25 176 TRP A CA 1
ATOM 1244 C C . TRP A 1 176 ? -0.438 -0.524 20.900 1.00 95.25 176 TRP A C 1
ATOM 1246 O O . TRP A 1 176 ? 0.296 -0.213 19.968 1.00 95.25 176 TRP A O 1
ATOM 1256 N N . ILE A 1 177 ? -1.334 0.312 21.418 1.00 92.94 177 ILE A N 1
ATOM 1257 C CA . ILE A 1 177 ? -1.708 1.594 20.820 1.00 92.94 177 ILE A CA 1
ATOM 1258 C C . ILE A 1 177 ? -1.340 2.732 21.770 1.00 92.94 177 ILE A C 1
ATOM 1260 O O . ILE A 1 177 ? -1.820 2.786 22.902 1.00 92.94 177 ILE A O 1
ATOM 1264 N N . ALA A 1 178 ? -0.530 3.670 21.293 1.00 92.75 178 ALA A N 1
ATOM 1265 C CA . ALA A 1 178 ? -0.257 4.946 21.933 1.00 92.75 178 ALA A CA 1
ATOM 1266 C C . ALA A 1 178 ? -0.644 6.082 20.977 1.00 92.75 178 ALA A C 1
ATOM 1268 O O . ALA A 1 178 ? -0.091 6.172 19.885 1.00 92.75 178 ALA A O 1
ATOM 1269 N N . CYS A 1 179 ? -1.569 6.957 21.366 1.00 89.62 179 CYS A N 1
ATOM 1270 C CA . CYS A 1 179 ? -1.951 8.104 20.540 1.00 89.62 179 CYS A CA 1
ATOM 1271 C C . CYS A 1 179 ? -2.103 9.397 21.349 1.00 89.62 179 CYS A C 1
ATOM 1273 O O . CYS A 1 179 ? -2.254 9.372 22.575 1.00 89.62 179 CYS A O 1
ATOM 1275 N N . GLY A 1 180 ? -2.088 10.522 20.635 1.00 86.75 180 GLY A N 1
ATOM 1276 C CA . GLY A 1 180 ? -2.772 11.750 21.026 1.00 86.75 180 GLY A CA 1
ATOM 1277 C C . GLY A 1 180 ? -4.283 11.527 21.004 1.00 86.75 180 GLY A C 1
ATOM 1278 O O . GLY A 1 180 ? -4.783 10.646 21.712 1.00 86.75 180 GLY A O 1
ATOM 1279 N N . ASP A 1 181 ? -5.017 12.278 20.192 1.00 85.31 181 ASP A N 1
ATOM 1280 C CA . ASP A 1 181 ? -6.475 12.174 20.165 1.00 85.31 181 ASP A CA 1
ATOM 1281 C C . ASP A 1 181 ? -6.949 11.155 19.114 1.00 85.31 181 ASP A C 1
ATOM 1283 O O . ASP A 1 181 ? -6.313 10.963 18.078 1.00 85.31 181 ASP A O 1
ATOM 1287 N N . GLY A 1 182 ? -8.062 10.444 19.338 1.00 83.62 182 GLY A N 1
ATOM 1288 C CA . GLY A 1 182 ? -8.432 9.409 18.365 1.00 83.62 182 GLY A CA 1
ATOM 1289 C C . GLY A 1 182 ? -9.743 8.642 18.497 1.00 83.62 182 GLY A C 1
ATOM 1290 O O . GLY A 1 182 ? -10.474 8.702 19.485 1.00 83.62 182 GLY A O 1
ATOM 1291 N N . TRP A 1 183 ? -10.025 7.880 17.443 1.00 86.25 183 TRP A N 1
ATOM 1292 C CA . TRP A 1 183 ? -11.113 6.914 17.326 1.00 86.25 183 TRP A CA 1
ATOM 1293 C C . TRP A 1 183 ? -10.503 5.528 17.152 1.00 86.25 183 TRP A C 1
ATOM 1295 O O . TRP A 1 183 ? -9.963 5.218 16.095 1.00 86.25 183 TRP A O 1
ATOM 1305 N N . ILE A 1 184 ? -10.579 4.704 18.193 1.00 86.56 184 ILE A N 1
ATOM 1306 C CA . ILE A 1 184 ? -9.889 3.418 18.285 1.00 86.56 184 ILE A CA 1
ATOM 1307 C C . ILE A 1 184 ? -10.918 2.288 18.327 1.00 86.56 184 ILE A C 1
ATOM 1309 O O . ILE A 1 184 ? -11.765 2.233 19.222 1.00 86.56 184 ILE A O 1
ATOM 1313 N N . ALA A 1 185 ? -10.811 1.360 17.383 1.00 87.50 185 ALA A N 1
ATOM 1314 C CA . ALA A 1 185 ? -11.503 0.083 17.377 1.00 87.50 185 ALA A CA 1
ATOM 1315 C C . ALA A 1 185 ? -10.464 -1.048 17.343 1.00 87.50 185 ALA A C 1
ATOM 1317 O O . ALA A 1 185 ? -9.693 -1.137 16.393 1.00 87.50 185 ALA A O 1
ATOM 1318 N N . CYS A 1 186 ? -10.435 -1.918 18.350 1.00 86.88 186 CYS A N 1
ATOM 1319 C CA . CYS A 1 186 ? -9.513 -3.056 18.370 1.00 86.88 186 CYS A CA 1
ATOM 1320 C C . CYS A 1 186 ? -10.165 -4.346 18.879 1.00 86.88 186 CYS A C 1
ATOM 1322 O O . CYS A 1 186 ? -11.233 -4.323 19.499 1.00 86.88 186 CYS A O 1
ATOM 1324 N N . GLY A 1 187 ? -9.491 -5.466 18.625 1.00 86.50 187 GLY A N 1
ATOM 1325 C CA . GLY A 1 187 ? -9.602 -6.695 19.402 1.00 86.50 187 GLY A CA 1
ATOM 1326 C C . GLY A 1 187 ? -9.000 -6.503 20.795 1.00 86.50 187 GLY A C 1
ATOM 1327 O O . GLY A 1 187 ? -9.376 -5.568 21.513 1.00 86.50 187 GLY A O 1
ATOM 1328 N N . ASP A 1 188 ? -8.069 -7.366 21.179 1.00 86.62 188 ASP A N 1
ATOM 1329 C CA . ASP A 1 188 ? -7.461 -7.334 22.506 1.00 86.62 188 ASP A CA 1
ATOM 1330 C C . ASP A 1 188 ? -6.222 -6.417 22.525 1.00 86.62 188 ASP A C 1
ATOM 1332 O O . ASP A 1 188 ? -5.502 -6.297 21.533 1.00 86.62 188 ASP A O 1
ATOM 1336 N N . GLY A 1 189 ? -5.936 -5.718 23.632 1.00 87.25 189 GLY A N 1
ATOM 1337 C CA . GLY A 1 189 ? -4.823 -4.760 23.581 1.00 87.25 189 GLY A CA 1
ATOM 1338 C C . GLY A 1 189 ? -4.472 -3.907 24.797 1.00 87.25 189 GLY A C 1
ATOM 1339 O O . GLY A 1 189 ? -5.094 -3.946 25.857 1.00 87.25 189 GLY A O 1
ATOM 1340 N N . TRP A 1 190 ? -3.428 -3.102 24.615 1.00 88.44 190 TRP A N 1
ATOM 1341 C CA . TRP A 1 190 ? -2.946 -2.084 25.548 1.00 88.44 190 TRP A CA 1
ATOM 1342 C C . TRP A 1 190 ? -3.062 -0.719 24.879 1.00 88.44 190 TRP A C 1
ATOM 1344 O O . TRP A 1 190 ? -2.368 -0.454 23.904 1.00 88.44 190 TRP A O 1
ATOM 1354 N N . ILE A 1 191 ? -3.933 0.142 25.400 1.00 87.19 191 ILE A N 1
ATOM 1355 C CA . ILE A 1 191 ? -4.293 1.424 24.787 1.00 87.19 191 ILE A CA 1
ATOM 1356 C C . ILE A 1 191 ? -3.921 2.560 25.738 1.00 87.19 191 ILE A C 1
ATOM 1358 O O . ILE A 1 191 ? -4.342 2.565 26.895 1.00 87.19 191 ILE A O 1
ATOM 1362 N N . ALA A 1 192 ? -3.156 3.531 25.250 1.00 87.56 192 ALA A N 1
ATOM 1363 C CA . ALA A 1 192 ? -2.786 4.754 25.950 1.00 87.56 192 ALA A CA 1
ATOM 1364 C C . ALA A 1 192 ? -3.075 5.969 25.051 1.00 87.56 192 ALA A C 1
ATOM 1366 O O . ALA A 1 192 ? -2.296 6.261 24.150 1.00 87.56 192 ALA A O 1
ATOM 1367 N N . CYS A 1 193 ? -4.185 6.673 25.284 1.00 83.44 193 CYS A N 1
ATOM 1368 C CA . CYS A 1 193 ? -4.609 7.810 24.453 1.00 83.44 193 CYS A CA 1
ATOM 1369 C C . CYS A 1 193 ? -4.686 9.147 25.216 1.00 83.44 193 CYS A C 1
ATOM 1371 O O . CYS A 1 193 ? -4.672 9.190 26.453 1.00 83.44 193 CYS A O 1
ATOM 1373 N N . GLY A 1 194 ? -4.815 10.242 24.469 1.00 80.88 194 GLY A N 1
ATOM 1374 C CA . GLY A 1 194 ? -5.379 11.518 24.910 1.00 80.88 194 GLY A CA 1
ATOM 1375 C C . GLY A 1 194 ? -6.908 11.461 24.975 1.00 80.88 194 GLY A C 1
ATOM 1376 O O . GLY A 1 194 ? -7.469 10.569 25.627 1.00 80.88 194 GLY A O 1
ATOM 1377 N N . ASP A 1 195 ? -7.579 12.395 24.300 1.00 79.44 195 ASP A N 1
ATOM 1378 C CA . ASP A 1 195 ? -9.036 12.441 24.175 1.00 79.44 195 ASP A CA 1
ATOM 1379 C C . ASP A 1 195 ? -9.521 11.545 23.026 1.00 79.44 195 ASP A C 1
ATOM 1381 O O . ASP A 1 195 ? -8.970 11.532 21.927 1.00 79.44 195 ASP A O 1
ATOM 1385 N N . GLY A 1 196 ? -10.586 10.768 23.237 1.00 75.88 196 GLY A N 1
ATOM 1386 C CA . GLY A 1 196 ? -11.001 9.848 22.185 1.00 75.88 196 GLY A CA 1
ATOM 1387 C C . GLY A 1 196 ? -12.165 8.921 22.478 1.00 75.88 196 GLY A C 1
ATOM 1388 O O . GLY A 1 196 ? -12.721 8.857 23.575 1.00 75.88 196 GLY A O 1
ATOM 1389 N N . TRP A 1 197 ? -12.515 8.174 21.437 1.00 77.69 197 TRP A N 1
ATOM 1390 C CA . TRP A 1 197 ? -13.570 7.172 21.423 1.00 77.69 197 TRP A CA 1
ATOM 1391 C C . TRP A 1 197 ? -12.935 5.798 21.266 1.00 77.69 197 TRP A C 1
ATOM 1393 O O . TRP A 1 197 ? -12.271 5.545 20.267 1.00 77.69 197 TRP A O 1
ATOM 1403 N N . ILE A 1 198 ? -13.151 4.906 22.233 1.00 81.12 198 ILE A N 1
ATOM 1404 C CA . ILE A 1 198 ? -12.500 3.592 22.260 1.00 81.12 198 ILE A CA 1
ATOM 1405 C C . ILE A 1 198 ? -13.552 2.484 22.309 1.00 81.12 198 ILE A C 1
ATOM 1407 O O . ILE A 1 198 ? -14.466 2.509 23.140 1.00 81.12 198 ILE A O 1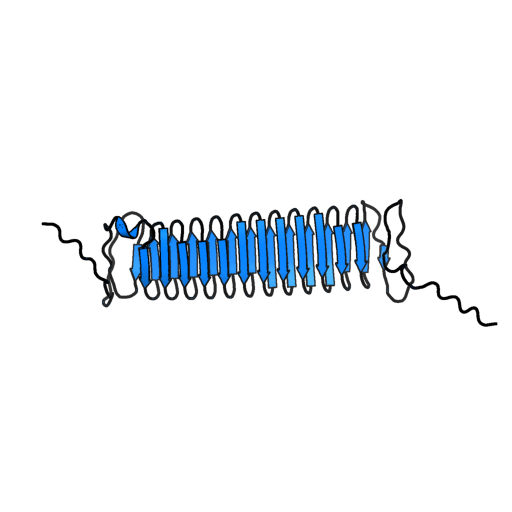
ATOM 1411 N N . ALA A 1 199 ? -13.398 1.494 21.436 1.00 81.50 199 ALA A N 1
ATOM 1412 C CA . ALA A 1 199 ? -14.131 0.238 21.442 1.00 81.50 199 ALA A CA 1
ATOM 1413 C C . ALA A 1 199 ? -13.134 -0.923 21.296 1.00 81.50 199 ALA A C 1
ATOM 1415 O O . ALA A 1 199 ? -12.618 -1.159 20.210 1.00 81.50 199 ALA A O 1
ATOM 1416 N N . CYS A 1 200 ? -12.866 -1.639 22.386 1.00 80.12 200 CYS A N 1
ATOM 1417 C CA . CYS A 1 200 ? -11.940 -2.772 22.413 1.00 80.12 200 CYS A CA 1
ATOM 1418 C C . CYS A 1 200 ? -12.616 -4.068 22.887 1.00 80.12 200 CYS A C 1
ATOM 1420 O O . CYS A 1 200 ? -13.716 -4.036 23.455 1.00 80.12 200 CYS A O 1
ATOM 1422 N N . GLY A 1 201 ? -11.920 -5.185 22.685 1.00 81.56 201 GLY A N 1
ATOM 1423 C CA . GLY A 1 201 ? -12.094 -6.439 23.415 1.00 81.56 201 GLY A CA 1
ATOM 1424 C C . GLY A 1 201 ? -11.471 -6.380 24.815 1.00 81.56 201 GLY A C 1
ATOM 1425 O O . GLY A 1 201 ? -11.703 -5.430 25.570 1.00 81.56 201 GLY A O 1
ATOM 1426 N N . ASP A 1 202 ? -10.692 -7.398 25.164 1.00 82.38 202 ASP A N 1
ATOM 1427 C CA . ASP A 1 202 ? -10.068 -7.551 26.479 1.00 82.38 202 ASP A CA 1
ATOM 1428 C C . ASP A 1 202 ? -8.685 -6.874 26.501 1.00 82.38 202 ASP A C 1
ATOM 1430 O O . ASP A 1 202 ? -7.939 -6.886 25.525 1.00 82.38 202 ASP A O 1
ATOM 1434 N N . GLY A 1 203 ? -8.308 -6.221 27.602 1.00 83.38 203 GLY A N 1
ATOM 1435 C CA . GLY A 1 203 ? -7.109 -5.384 27.565 1.00 83.38 203 GLY A CA 1
ATOM 1436 C C . GLY A 1 203 ? -6.903 -4.427 28.727 1.00 83.38 203 GLY A C 1
ATOM 1437 O O . GLY A 1 203 ? -7.461 -4.592 29.809 1.00 83.38 203 GLY A O 1
ATOM 1438 N N . TRP A 1 204 ? -6.085 -3.403 28.495 1.00 81.00 204 TRP A N 1
ATOM 1439 C CA . TRP A 1 204 ? -5.807 -2.320 29.438 1.00 81.00 204 TRP A CA 1
ATOM 1440 C C . TRP A 1 204 ? -5.914 -0.965 28.743 1.00 81.00 204 TRP A C 1
ATOM 1442 O O . TRP A 1 204 ? -5.186 -0.710 27.789 1.00 81.00 204 TRP A O 1
ATOM 1452 N N . ILE A 1 205 ? -6.758 -0.070 29.260 1.00 80.25 205 ILE A N 1
ATOM 1453 C CA . ILE A 1 205 ? -6.925 1.296 28.739 1.00 80.25 205 ILE A CA 1
ATOM 1454 C C . ILE A 1 205 ? -6.452 2.327 29.763 1.00 80.25 205 ILE A C 1
ATOM 1456 O O . ILE A 1 205 ? -6.962 2.375 30.882 1.00 80.25 205 ILE A O 1
ATOM 1460 N N . GLY A 1 206 ? -5.533 3.199 29.363 1.00 78.44 206 GLY A N 1
ATOM 1461 C CA . GLY A 1 206 ? -5.253 4.479 30.005 1.00 78.44 206 GLY A CA 1
ATOM 1462 C C . GLY A 1 206 ? -5.609 5.622 29.057 1.00 78.44 206 GLY A C 1
ATOM 1463 O O . GLY A 1 206 ? -5.381 5.530 27.856 1.00 78.44 206 GLY A O 1
ATOM 1464 N N . ALA A 1 207 ? -6.164 6.704 29.592 1.00 73.81 207 ALA A N 1
ATOM 1465 C CA . ALA A 1 207 ? -6.510 7.884 28.808 1.00 73.81 207 ALA A CA 1
ATOM 1466 C C . ALA A 1 207 ? -6.194 9.161 29.589 1.00 73.81 207 ALA A C 1
ATOM 1468 O O . ALA A 1 207 ? -6.358 9.177 30.812 1.00 73.81 207 ALA A O 1
ATOM 1469 N N . ASN A 1 208 ? -5.743 10.222 28.919 1.00 76.50 208 ASN A N 1
ATOM 1470 C CA . ASN A 1 208 ? -5.453 11.529 29.529 1.00 76.50 208 ASN A CA 1
ATOM 1471 C C . ASN A 1 208 ? -4.541 11.470 30.775 1.00 76.50 208 ASN A C 1
ATOM 1473 O O . ASN A 1 208 ? -4.722 12.200 31.753 1.00 76.50 208 ASN A O 1
ATOM 1477 N N . GLY A 1 209 ? -3.564 10.556 30.775 1.00 65.50 209 GLY A N 1
ATOM 1478 C CA . GLY A 1 209 ? -2.659 10.337 31.911 1.00 65.50 209 GLY A CA 1
ATOM 1479 C C . GLY A 1 209 ? -3.314 9.713 33.154 1.00 65.50 209 GLY A C 1
ATOM 1480 O O . GLY A 1 209 ? -2.700 9.697 34.224 1.00 65.50 209 GLY A O 1
ATOM 1481 N N . ALA A 1 210 ? -4.542 9.197 33.044 1.00 69.06 210 ALA A N 1
ATOM 1482 C CA . ALA A 1 210 ? -5.167 8.382 34.080 1.00 69.06 210 ALA A CA 1
ATOM 1483 C C . ALA A 1 210 ? -4.448 7.030 34.250 1.00 69.06 210 ALA A C 1
ATOM 1485 O O . ALA A 1 210 ? -3.702 6.571 33.385 1.00 69.06 210 ALA A O 1
ATOM 1486 N N . ALA A 1 211 ? -4.688 6.366 35.383 1.00 71.75 211 ALA A N 1
ATOM 1487 C CA . ALA A 1 211 ? -4.185 5.015 35.610 1.00 71.75 211 ALA A CA 1
ATOM 1488 C C . ALA A 1 211 ? -4.848 4.008 34.655 1.00 71.75 211 ALA A C 1
ATOM 1490 O O . ALA A 1 211 ? -6.050 4.101 34.409 1.00 71.75 211 ALA A O 1
ATOM 1491 N N . MET A 1 212 ? -4.076 3.023 34.183 1.00 74.62 212 MET A N 1
ATOM 1492 C CA . MET A 1 212 ? -4.578 1.946 33.323 1.00 74.62 212 MET A CA 1
ATOM 1493 C C . MET A 1 212 ? -5.720 1.175 3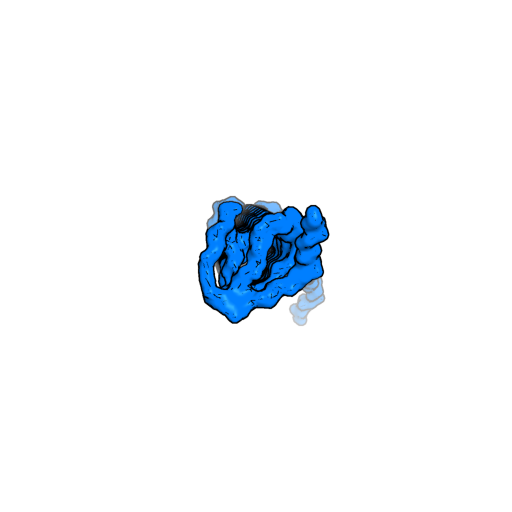4.005 1.00 74.62 212 MET A C 1
ATOM 1495 O O . MET A 1 212 ? -5.602 0.760 35.162 1.00 74.62 212 MET A O 1
ATOM 1499 N N . VAL A 1 213 ? -6.798 0.937 33.264 1.00 76.31 213 VAL A N 1
ATOM 1500 C CA . VAL A 1 213 ? -7.969 0.157 33.668 1.00 76.31 213 VAL A CA 1
ATOM 1501 C C . VAL A 1 213 ? -8.020 -1.117 32.830 1.00 76.31 213 VAL A C 1
ATOM 1503 O O . VAL A 1 213 ? -8.115 -1.048 31.610 1.00 76.31 213 VAL A O 1
ATOM 1506 N N . GLU A 1 214 ? -7.971 -2.274 33.492 1.00 79.44 214 GLU A N 1
ATOM 1507 C CA . GLU A 1 214 ? -8.242 -3.582 32.878 1.00 79.44 214 GLU A CA 1
ATOM 1508 C C . GLU A 1 214 ? -9.663 -3.588 32.285 1.00 79.44 214 GLU A C 1
ATOM 1510 O O . GLU A 1 214 ? -10.575 -3.039 32.906 1.00 79.44 214 GLU A O 1
ATOM 1515 N N . ILE A 1 215 ? -9.865 -4.224 31.134 1.00 76.75 215 ILE A N 1
ATOM 1516 C CA . ILE A 1 215 ? -11.157 -4.657 30.591 1.00 76.75 215 ILE A CA 1
ATOM 1517 C C . ILE A 1 215 ? -11.065 -6.169 30.363 1.00 76.75 215 ILE A C 1
ATOM 1519 O O . ILE A 1 215 ? -10.083 -6.664 29.823 1.00 76.75 215 ILE A O 1
ATOM 1523 N N . ASP A 1 216 ? -12.082 -6.896 30.813 1.00 76.62 216 ASP A N 1
ATOM 1524 C CA . ASP A 1 216 ? -12.198 -8.356 30.731 1.00 76.62 216 ASP A CA 1
ATOM 1525 C C . ASP A 1 216 ? -13.653 -8.680 30.382 1.00 76.62 216 ASP A C 1
ATOM 1527 O O . ASP A 1 216 ? -14.568 -8.242 31.084 1.00 76.62 216 ASP A O 1
ATOM 1531 N N . SER A 1 217 ? -13.876 -9.460 29.328 1.00 71.56 217 SER A N 1
ATOM 1532 C CA . SER A 1 217 ? -15.172 -9.910 28.809 1.00 71.56 217 SER A CA 1
ATOM 1533 C C . SER A 1 217 ? -16.041 -10.622 29.856 1.00 71.56 217 SER A C 1
ATOM 1535 O O . SER A 1 217 ? -17.272 -10.656 29.744 1.00 71.56 217 SER A O 1
ATOM 1537 N N . ASN A 1 218 ? -15.435 -11.129 30.934 1.00 68.25 218 ASN A N 1
ATOM 1538 C CA . ASN A 1 218 ? -16.117 -11.731 32.081 1.00 68.25 218 ASN A CA 1
ATOM 1539 C C . ASN A 1 218 ? -16.611 -10.704 33.119 1.00 68.25 218 ASN A C 1
ATOM 1541 O O . ASN A 1 218 ? -17.282 -11.070 34.093 1.00 68.25 218 ASN A O 1
ATOM 1545 N N . ARG A 1 219 ? -16.306 -9.414 32.945 1.00 56.53 219 ARG A N 1
ATOM 1546 C CA . ARG A 1 219 ? -16.621 -8.323 33.876 1.00 56.53 219 ARG A CA 1
ATOM 1547 C C . ARG A 1 219 ? -17.255 -7.147 33.131 1.00 56.53 219 ARG A C 1
ATOM 1549 O O . ARG A 1 219 ? -16.879 -6.779 32.030 1.00 56.53 219 ARG A O 1
ATOM 1556 N N . ARG A 1 220 ? -18.232 -6.482 33.754 1.00 46.78 220 ARG A N 1
ATOM 1557 C CA . ARG A 1 220 ? -18.799 -5.244 33.189 1.00 46.78 220 ARG A CA 1
ATOM 1558 C C . ARG A 1 220 ? -17.993 -4.044 33.657 1.00 46.78 220 ARG A C 1
ATOM 1560 O O . ARG A 1 220 ? -18.261 -3.511 34.734 1.00 46.78 220 ARG A O 1
ATOM 1567 N N . HIS A 1 221 ? -17.028 -3.645 32.841 1.00 53.03 221 HIS A N 1
ATOM 1568 C CA . HIS A 1 221 ? -16.229 -2.451 33.067 1.00 53.03 221 HIS A CA 1
ATOM 1569 C C . HIS A 1 221 ? -16.999 -1.200 32.627 1.00 53.03 221 HIS A C 1
ATOM 1571 O O . HIS A 1 221 ? -17.536 -1.131 31.526 1.00 53.03 221 HIS A O 1
ATOM 1577 N N . PHE A 1 222 ? -17.073 -0.215 33.522 1.00 42.84 222 PHE A N 1
ATOM 1578 C CA . PHE A 1 222 ? -17.523 1.140 33.216 1.00 42.84 222 PHE A CA 1
ATOM 1579 C C . PHE A 1 222 ? -16.303 2.048 33.332 1.00 42.84 222 PHE A C 1
ATOM 1581 O O . PHE A 1 222 ? -15.958 2.472 34.436 1.00 42.84 222 PHE A O 1
ATOM 1588 N N . ILE A 1 223 ? -15.640 2.324 32.208 1.00 47.81 223 ILE A N 1
ATOM 1589 C CA . ILE A 1 223 ? -14.619 3.370 32.164 1.00 47.81 223 ILE A CA 1
ATOM 1590 C C . ILE A 1 223 ? -15.341 4.711 32.114 1.00 47.81 223 ILE A C 1
ATOM 1592 O O . ILE A 1 223 ? -16.168 4.962 31.240 1.00 47.81 223 ILE A O 1
ATOM 1596 N N . GLY A 1 224 ? -15.067 5.550 33.106 1.00 36.53 224 GLY A N 1
ATOM 1597 C CA . GLY A 1 224 ? -15.667 6.866 33.217 1.00 36.53 224 GLY A CA 1
ATOM 1598 C C . GLY A 1 224 ? -14.819 7.782 34.081 1.00 36.53 224 GLY A C 1
ATOM 1599 O O . GLY A 1 224 ? -14.883 7.724 35.308 1.00 36.53 224 GLY A O 1
ATOM 1600 N N . SER A 1 225 ? -14.091 8.684 33.433 1.00 35.56 225 SER A N 1
ATOM 1601 C CA . SER A 1 225 ? -13.582 9.908 34.046 1.00 35.56 225 SER A CA 1
ATOM 1602 C C . SER A 1 225 ? -13.935 11.089 33.151 1.00 35.56 225 SER A C 1
ATOM 1604 O O . SER A 1 225 ? -13.558 11.096 31.989 1.00 35.56 225 SER A O 1
ATOM 1606 N N . SER A 1 226 ? -14.662 12.055 33.722 1.00 37.62 226 SER A N 1
ATOM 1607 C CA . SER A 1 226 ? -14.924 13.409 33.197 1.00 37.62 226 SER A CA 1
ATOM 1608 C C . SER A 1 226 ? -15.266 13.562 31.701 1.00 37.62 226 SER A C 1
ATOM 1610 O O . SER A 1 226 ? -14.392 13.588 30.848 1.00 37.62 226 SER A O 1
ATOM 1612 N N . ALA A 1 227 ? -16.544 13.870 31.458 1.00 37.06 227 ALA A N 1
ATOM 1613 C CA . ALA A 1 227 ? -17.110 14.456 30.238 1.00 37.06 227 ALA A CA 1
ATOM 1614 C C . ALA A 1 227 ? -17.286 13.540 29.009 1.00 37.06 227 ALA A C 1
ATOM 1616 O O . ALA A 1 227 ? -18.439 13.221 28.716 1.00 37.06 227 ALA A O 1
ATOM 1617 N N . ASP A 1 228 ? -16.228 13.108 28.317 1.00 34.12 228 ASP A N 1
ATOM 1618 C CA . ASP A 1 228 ? -16.362 12.798 26.876 1.00 34.12 228 ASP A CA 1
ATOM 1619 C C . ASP A 1 228 ? -16.240 11.317 26.454 1.00 34.12 228 ASP A C 1
ATOM 1621 O O . ASP A 1 228 ? -16.362 10.999 25.272 1.00 34.12 228 ASP A O 1
ATOM 1625 N N . PHE A 1 229 ? -16.169 10.377 27.410 1.00 38.84 229 PHE A N 1
ATOM 1626 C CA . PHE A 1 229 ? -16.339 8.931 27.153 1.00 38.84 229 PHE A CA 1
ATOM 1627 C C . PHE A 1 229 ? -17.791 8.549 26.820 1.00 38.84 229 PHE A C 1
ATOM 1629 O O . PHE A 1 229 ? -18.477 7.835 27.562 1.00 38.84 229 PHE A O 1
ATOM 1636 N N . LEU A 1 230 ? -18.275 8.996 25.667 1.00 32.47 230 LEU A N 1
ATOM 1637 C CA . LEU A 1 230 ? -19.426 8.383 25.025 1.00 32.47 230 LEU A CA 1
ATOM 1638 C C . LEU A 1 230 ? -18.988 7.037 24.431 1.00 32.47 230 LEU A C 1
ATOM 1640 O O . LEU A 1 230 ? -18.169 6.968 23.526 1.00 32.47 230 LEU A O 1
ATOM 1644 N N . CYS A 1 231 ? -19.564 5.943 24.925 1.00 31.77 231 CYS A N 1
ATOM 1645 C CA . CYS A 1 231 ? -19.430 4.627 24.306 1.00 31.77 231 CYS A CA 1
ATOM 1646 C C . CYS A 1 231 ? -20.655 4.376 23.402 1.00 31.77 231 CYS A C 1
ATOM 1648 O O . CYS A 1 231 ? -21.771 4.223 23.920 1.00 31.77 231 CYS A O 1
ATOM 1650 N N . PRO A 1 232 ? -20.511 4.293 22.063 1.00 32.00 232 PRO A N 1
ATOM 1651 C CA . PRO A 1 232 ? -21.638 4.156 21.143 1.00 32.00 232 PRO A CA 1
ATOM 1652 C C . PRO A 1 232 ? -22.186 2.719 21.054 1.00 32.00 232 PRO A C 1
ATOM 1654 O O . PRO A 1 232 ? -22.932 2.398 20.133 1.00 32.00 232 PRO A O 1
ATOM 1657 N N . LEU A 1 233 ? -21.916 1.869 22.053 1.00 31.58 233 LEU A N 1
ATOM 1658 C CA . LEU A 1 233 ? -22.647 0.616 22.294 1.00 31.58 233 LEU A CA 1
ATOM 1659 C C . LEU A 1 233 ? -23.814 0.771 23.290 1.00 31.58 233 LEU A C 1
ATOM 1661 O O . LEU A 1 233 ? -24.617 -0.149 23.460 1.00 31.58 233 LEU A O 1
ATOM 1665 N N . ALA A 1 234 ? -24.028 1.974 23.838 1.00 33.72 234 ALA A N 1
ATOM 1666 C CA . ALA A 1 234 ? -25.269 2.341 24.531 1.00 33.72 234 ALA A CA 1
ATOM 1667 C C . ALA A 1 234 ? -26.499 2.477 23.596 1.00 33.72 234 ALA A C 1
ATOM 1669 O O . ALA A 1 234 ? -27.588 2.815 24.058 1.00 33.72 234 ALA A O 1
ATOM 1670 N N . HIS A 1 235 ? -26.366 2.147 22.303 1.00 28.73 235 HIS A N 1
ATOM 1671 C CA . HIS A 1 235 ? -27.496 1.906 21.396 1.00 28.73 235 HIS A CA 1
ATOM 1672 C C . HIS A 1 235 ? -28.080 0.481 21.490 1.00 28.73 235 HIS A C 1
ATOM 1674 O O . HIS A 1 235 ? -28.885 0.081 20.644 1.00 28.73 235 HIS A O 1
ATOM 1680 N N . PHE A 1 236 ? -27.784 -0.271 22.558 1.00 30.86 236 PHE A N 1
ATOM 1681 C CA . PHE A 1 236 ? -28.651 -1.382 22.946 1.00 30.86 236 PHE A CA 1
ATOM 1682 C C . PHE A 1 236 ? -30.027 -0.856 23.368 1.00 30.86 236 PHE A C 1
ATOM 1684 O O . PHE A 1 236 ? -30.237 -0.385 24.487 1.00 30.86 236 PHE A O 1
ATOM 1691 N N . LEU A 1 237 ? -30.967 -0.962 22.426 1.00 25.98 237 LEU A N 1
ATOM 1692 C CA . LEU A 1 237 ? -32.400 -0.739 22.584 1.00 25.98 237 LEU A CA 1
ATOM 1693 C C . LEU A 1 237 ? -32.886 -1.118 23.987 1.00 25.98 237 LEU A C 1
ATOM 1695 O O . LEU A 1 237 ? -32.965 -2.298 24.337 1.00 25.98 237 LEU A O 1
ATOM 1699 N N . ALA A 1 238 ? -33.332 -0.116 24.745 1.00 27.88 238 ALA A N 1
ATOM 1700 C CA . ALA A 1 238 ? -34.098 -0.304 25.971 1.00 27.88 238 ALA A CA 1
ATOM 1701 C C . ALA A 1 238 ? -35.521 -0.816 25.656 1.00 27.88 238 ALA A C 1
ATOM 1703 O O . ALA A 1 238 ? -36.523 -0.203 26.033 1.00 27.88 238 ALA A O 1
ATOM 1704 N N . PHE A 1 239 ? -35.631 -1.955 24.962 1.00 25.20 239 PHE A N 1
ATOM 1705 C CA . PHE A 1 239 ? -36.900 -2.642 24.769 1.00 25.20 239 PHE A CA 1
ATOM 1706 C C . PHE A 1 239 ? -37.312 -3.328 26.068 1.00 25.20 239 PHE A C 1
ATOM 1708 O O . PHE A 1 239 ? -36.898 -4.427 26.432 1.00 25.20 239 PHE A O 1
ATOM 1715 N N . HIS A 1 240 ? -38.156 -2.599 26.780 1.00 30.81 240 HIS A N 1
ATOM 1716 C CA . HIS A 1 240 ? -38.778 -2.963 28.033 1.00 30.81 240 HIS A CA 1
ATOM 1717 C C . HIS A 1 240 ? -39.516 -4.314 27.931 1.00 30.81 240 HIS A C 1
ATOM 1719 O O . HIS A 1 240 ? -40.591 -4.384 27.342 1.00 30.81 240 HIS A O 1
ATOM 1725 N N . TRP A 1 241 ? -39.002 -5.370 28.573 1.00 25.75 241 TRP A N 1
ATOM 1726 C CA . TRP A 1 241 ? -39.811 -6.538 28.953 1.00 25.75 241 TRP A CA 1
ATOM 1727 C C . TRP A 1 241 ? -39.546 -6.970 30.394 1.00 25.75 241 TRP A C 1
ATOM 1729 O O . TRP A 1 241 ? -38.852 -7.937 30.705 1.00 25.75 241 TRP A O 1
ATOM 1739 N N . ARG A 1 242 ? -40.184 -6.230 31.300 1.00 28.67 242 ARG A N 1
ATOM 1740 C CA . ARG A 1 242 ? -40.358 -6.595 32.703 1.00 28.67 242 ARG A CA 1
ATOM 1741 C C . ARG A 1 242 ? -41.281 -7.817 32.796 1.00 28.67 242 ARG A C 1
ATOM 1743 O O . ARG A 1 242 ? -42.500 -7.655 32.830 1.00 28.67 242 ARG A O 1
ATOM 1750 N N . LYS A 1 243 ? -40.726 -9.029 32.871 1.00 32.09 243 LYS A N 1
ATOM 1751 C CA . LYS A 1 243 ? -41.512 -10.199 33.290 1.00 32.09 243 LYS A CA 1
ATOM 1752 C C . LYS A 1 243 ? -41.796 -10.115 34.793 1.00 32.09 243 LYS A C 1
ATOM 1754 O O . LYS A 1 243 ? -40.875 -10.090 35.606 1.00 32.09 243 LYS A O 1
ATOM 1759 N N . ARG A 1 244 ? -43.085 -10.009 35.121 1.00 38.88 244 ARG A N 1
ATOM 1760 C CA . ARG A 1 244 ? -43.648 -10.597 36.342 1.00 38.88 244 ARG A CA 1
ATOM 1761 C C . ARG A 1 244 ? -43.786 -12.105 36.140 1.00 38.88 244 ARG A C 1
ATOM 1763 O O . ARG A 1 244 ? -43.894 -12.501 34.957 1.00 38.88 244 ARG A O 1
#

Foldseek 3Di:
DDDPPPDDDDAAADDDDDDPPFDDCQDRGDDDPDDPVQQDAEEAEGEEEEAEHEEYEYDYEEYEEDYEAYEYHYEAYEYEYEEYEEDYEEYEEDYEEYEEEYEEYEEEYEEYEYEYEEYEEEYEEYEEEYEEYEYEYEEYEYEYEEYEYEYEEYEYEYEEYEEEYEEYAEHYEEYAEDYEEYEEHYEEYEYEYEHYEYDYHFYWDDYNPDDIDTDHPVDDDDDDDDDDHDHVVVPPDPPDDDDD